Protein AF-A0A914UCT2-F1 (afdb_monomer)

Foldseek 3Di:
DVQVVCQVVCLVVCCVPDPDNVDRDHDDPVVVVVLVVLVVVCVVVVHDSVLLVVLLVVVVVVVVVVCVVVVVVVVVVVCDPVNVVVVVVVVVVVVVVVVVVVLVVVLVVWDKDFDPWDWWWQAPVRDIDPDPVVSVVRVTDIDIPRTHTDCPQSVLVVCLVVQLVVQLVVQLCLCVDPPDDNVVSVVSNVCRNVVSNVVSVVVCVVVPDPHDDDDDDPDPDPPDDPDDPDDDNCVVHDPVSSVVSD

Mean predicted aligned error: 9.6 Å

pLDDT: mean 84.41, std 11.01, range [51.62, 96.25]

Sequence (246 aa):
MENLFSGAICGILYHLFSGQPLTIIGSTGPVLVFETIVFDMCTEFGWDYLSFRTWINFWTAVFLLIITLTDSSASVKYITRFTEESFAALIAFIFIYEAFAKLIKIKDNLQIATLGGDCLCSLSDGNITRNMSECVSNSGTYVGDGCYVLYDKFLMSIILMFGTFVLSILLKKLRLSGYLPTRIREIVSDFAVIISIALMTAADIYVGINTPKLTMPSTFTPTYSGRGWFIPPFGSNPYYTAPIAA

Secondary structure (DSSP, 8-state):
-HHHHHHHHHHHHHHHH-S-TTPPP---HHHHHHHHHHHHHHHHHT--HHHHHHHHHHHHHHHHHHHHHTTGGGGGGG--HHHHHHHHHHHHHHHHHHHHHHHHHHHTTPPEEE-SS--EEE-TTS-EE--HHHHHHTTPEEESTTEEE-THHHHHHHHHHHHHHHHHHHHHHGGG-SSS-HHHHHHHHHSHHHHHHHHHHHHHHHHT---------SS---SSTT--SS--SSTTS-TTHHHHT-

Structure (mmCIF, N/CA/C/O backbone):
data_AF-A0A914UCT2-F1
#
_entry.id   AF-A0A914UCT2-F1
#
loop_
_atom_site.group_PDB
_atom_site.id
_atom_site.type_symbol
_atom_site.label_atom_id
_atom_site.label_alt_id
_atom_site.label_comp_id
_atom_site.label_asym_id
_atom_site.label_entity_id
_atom_site.label_seq_id
_atom_site.pdbx_PDB_ins_code
_atom_site.Cartn_x
_atom_site.Cartn_y
_atom_site.Cartn_z
_atom_site.occupancy
_atom_site.B_iso_or_equiv
_atom_site.auth_seq_id
_atom_site.auth_comp_id
_atom_site.auth_asym_id
_atom_site.auth_atom_id
_atom_site.pdbx_PDB_model_num
ATOM 1 N N . MET A 1 1 ? -7.761 -5.534 -9.974 1.00 76.88 1 MET A N 1
ATOM 2 C CA . MET A 1 1 ? -9.100 -4.893 -10.008 1.00 76.88 1 MET A CA 1
ATOM 3 C C . MET A 1 1 ? -9.973 -5.322 -8.851 1.00 76.88 1 MET A C 1
ATOM 5 O O . MET A 1 1 ? -10.569 -4.459 -8.224 1.00 76.88 1 MET A O 1
ATOM 9 N N . GLU A 1 2 ? -10.021 -6.619 -8.548 1.00 82.44 2 GLU A N 1
ATOM 10 C CA . GLU A 1 2 ? -10.804 -7.172 -7.434 1.00 82.44 2 GLU A CA 1
ATOM 11 C C . GLU A 1 2 ? -10.522 -6.443 -6.105 1.00 82.44 2 GLU A C 1
ATOM 13 O O . GLU A 1 2 ? -11.465 -6.031 -5.439 1.00 82.44 2 GLU A O 1
ATOM 18 N N . ASN A 1 3 ? -9.255 -6.125 -5.801 1.00 83.19 3 ASN A N 1
ATOM 19 C CA . ASN A 1 3 ? -8.891 -5.341 -4.609 1.00 83.19 3 ASN A CA 1
ATOM 20 C C . ASN A 1 3 ? -9.469 -3.912 -4.594 1.00 83.19 3 ASN A C 1
ATOM 22 O O . ASN A 1 3 ? -9.806 -3.408 -3.527 1.00 83.19 3 ASN A O 1
ATOM 26 N N . LEU A 1 4 ? -9.606 -3.254 -5.753 1.00 86.31 4 LEU A N 1
ATOM 27 C CA . LEU A 1 4 ? -10.200 -1.911 -5.840 1.00 86.31 4 LEU A CA 1
ATOM 28 C C . LEU A 1 4 ? -11.712 -1.975 -5.599 1.00 86.31 4 LEU A C 1
ATOM 30 O O . LEU A 1 4 ? -12.254 -1.178 -4.840 1.00 86.31 4 LEU A O 1
ATOM 34 N N . PHE A 1 5 ? -12.381 -2.944 -6.228 1.00 87.00 5 PHE A N 1
ATOM 35 C CA . PHE A 1 5 ? -13.819 -3.155 -6.071 1.00 87.00 5 PHE A CA 1
ATOM 36 C C . PHE A 1 5 ? -14.180 -3.586 -4.642 1.00 87.00 5 PHE A C 1
ATOM 38 O O . PHE A 1 5 ? -15.087 -3.020 -4.037 1.00 87.00 5 PHE A O 1
ATOM 45 N N . SER A 1 6 ? -13.417 -4.523 -4.071 1.00 86.94 6 SER A N 1
ATOM 46 C CA . SER A 1 6 ? -13.550 -4.940 -2.673 1.00 86.94 6 SER A CA 1
ATOM 47 C C . SER A 1 6 ? -13.30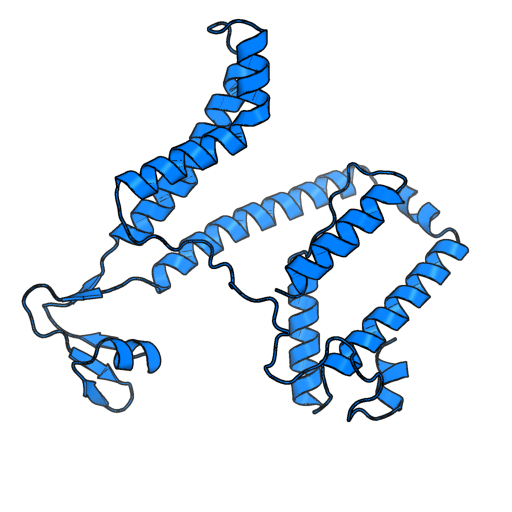1 -3.773 -1.718 1.00 86.94 6 SER A C 1
ATOM 49 O O . SER A 1 6 ? -14.127 -3.529 -0.843 1.00 86.94 6 SER A O 1
ATOM 51 N N . GLY A 1 7 ? -12.237 -2.989 -1.929 1.00 89.38 7 GLY A N 1
ATOM 52 C CA . GLY A 1 7 ? -11.959 -1.796 -1.127 1.00 89.38 7 GLY A CA 1
ATOM 53 C C . GLY A 1 7 ? -13.100 -0.776 -1.155 1.00 89.38 7 GLY A C 1
ATOM 54 O O . GLY A 1 7 ? -13.465 -0.244 -0.110 1.00 89.38 7 GLY A O 1
ATOM 55 N N . ALA A 1 8 ? -13.718 -0.552 -2.319 1.00 90.50 8 ALA A N 1
ATOM 56 C CA . ALA A 1 8 ? -14.855 0.356 -2.451 1.00 90.50 8 ALA A CA 1
ATOM 57 C C . ALA A 1 8 ? -16.089 -0.130 -1.671 1.00 90.50 8 ALA A C 1
ATOM 59 O O . ALA A 1 8 ? -16.666 0.637 -0.902 1.00 90.50 8 ALA A O 1
ATOM 60 N N . ILE A 1 9 ? -16.473 -1.403 -1.822 1.00 92.38 9 ILE A N 1
ATOM 61 C CA . ILE A 1 9 ? -17.632 -1.974 -1.114 1.00 92.38 9 ILE A CA 1
ATOM 62 C C . ILE A 1 9 ? -17.391 -1.997 0.398 1.00 92.38 9 ILE A C 1
ATOM 64 O O . ILE A 1 9 ? -18.236 -1.525 1.160 1.00 92.38 9 ILE A O 1
ATOM 68 N N . CYS A 1 10 ? -16.237 -2.507 0.835 1.00 91.19 10 CYS A N 1
ATOM 69 C CA . CYS A 1 10 ? -15.884 -2.576 2.252 1.00 91.19 10 CYS A CA 1
ATOM 70 C C . CYS A 1 10 ? -15.801 -1.180 2.879 1.00 91.19 10 CYS A C 1
ATOM 72 O O . CYS A 1 10 ? -16.274 -0.993 3.996 1.00 91.19 10 CYS A O 1
ATOM 74 N N . GLY A 1 11 ? -15.265 -0.190 2.157 1.00 92.44 11 GLY A N 1
ATOM 75 C CA . GLY A 1 11 ? -15.219 1.199 2.608 1.00 92.44 11 GLY A CA 1
ATOM 76 C C . GLY A 1 11 ? -16.612 1.799 2.799 1.00 92.44 11 GLY A C 1
ATOM 77 O O . GLY A 1 11 ? -16.896 2.342 3.864 1.00 92.44 11 GLY A O 1
ATOM 78 N N . ILE A 1 12 ? -17.509 1.659 1.815 1.00 93.69 12 ILE A N 1
ATOM 79 C CA . ILE A 1 12 ? -18.886 2.181 1.907 1.00 93.69 12 ILE A CA 1
ATOM 80 C C . ILE A 1 12 ? -19.630 1.546 3.087 1.00 93.69 12 ILE A C 1
ATOM 82 O O . ILE A 1 12 ? -20.228 2.260 3.891 1.00 93.69 12 ILE A O 1
ATOM 86 N N . LEU A 1 13 ? -19.570 0.217 3.214 1.00 94.31 13 LEU A N 1
ATOM 87 C CA . LEU A 1 13 ? -20.234 -0.496 4.305 1.00 94.31 13 LEU A CA 1
ATOM 88 C C . LEU A 1 13 ? -19.654 -0.108 5.670 1.00 94.31 13 LEU A C 1
ATOM 90 O O . LEU A 1 13 ? -20.409 0.170 6.599 1.00 94.31 13 LEU A O 1
ATOM 94 N N . TYR A 1 14 ? -18.329 -0.028 5.796 1.00 93.62 14 TYR A N 1
ATOM 95 C CA . TYR A 1 14 ? -17.695 0.352 7.053 1.00 93.62 14 TYR A CA 1
ATOM 96 C C . TYR A 1 14 ? -18.025 1.791 7.454 1.00 93.62 14 TYR A C 1
ATOM 98 O O . TYR A 1 14 ? -18.410 2.035 8.592 1.00 93.62 14 TYR A O 1
ATOM 106 N N . HIS A 1 15 ? -17.942 2.761 6.545 1.00 94.62 15 HIS A N 1
ATOM 107 C CA . HIS A 1 15 ? -18.245 4.151 6.890 1.00 94.62 15 HIS A CA 1
ATOM 108 C C . HIS A 1 15 ? -19.728 4.380 7.223 1.00 94.62 15 HIS A C 1
ATOM 110 O O . HIS A 1 15 ? -20.021 5.280 8.005 1.00 94.62 15 HIS A O 1
ATOM 116 N N . LEU A 1 16 ? -20.648 3.565 6.690 1.00 94.88 16 LEU A N 1
ATOM 117 C CA . LEU A 1 16 ? -22.075 3.651 7.019 1.00 94.88 16 LEU A CA 1
ATOM 118 C C . LEU A 1 16 ? -22.408 3.068 8.404 1.00 94.88 16 LEU A C 1
ATOM 120 O O . LEU A 1 16 ? -23.302 3.580 9.073 1.00 94.88 16 LEU A O 1
ATOM 124 N N . PHE A 1 17 ? -21.702 2.015 8.832 1.00 94.88 17 PHE A N 1
ATOM 125 C CA . PHE A 1 17 ? -22.040 1.245 10.038 1.00 94.88 17 PHE A CA 1
ATOM 126 C C . PHE A 1 17 ? -20.982 1.284 11.163 1.00 94.88 17 PHE A C 1
ATOM 128 O O . PHE A 1 17 ? -21.191 0.669 12.207 1.00 94.88 17 PHE A O 1
ATOM 135 N N . SER A 1 18 ? -19.848 1.973 10.994 1.00 93.88 18 SER A N 1
ATOM 136 C CA . SER A 1 18 ? -18.764 2.012 11.995 1.00 93.88 18 SER A CA 1
ATOM 137 C C . SER A 1 18 ? -18.988 3.035 13.112 1.00 93.88 18 SER A C 1
ATOM 139 O O . SER A 1 18 ? -19.543 4.111 12.906 1.00 93.88 18 SER A O 1
ATOM 141 N N . GLY A 1 19 ? -18.467 2.727 14.306 1.00 91.88 19 GLY A N 1
ATOM 142 C CA . GLY A 1 19 ? -18.423 3.667 15.436 1.00 91.88 19 GLY A CA 1
ATOM 143 C C . GLY A 1 19 ? -17.354 4.763 15.305 1.00 91.88 19 GLY A C 1
ATOM 144 O O . GLY A 1 19 ? -17.443 5.784 15.981 1.00 91.88 19 GLY A O 1
ATOM 145 N N . GLN A 1 20 ? -16.359 4.578 14.426 1.00 93.88 20 GLN A N 1
ATOM 146 C CA . GLN A 1 20 ? -15.300 5.552 14.147 1.00 93.88 20 GLN A CA 1
ATOM 147 C C . GLN A 1 20 ? -15.055 5.658 12.629 1.00 93.88 20 GLN A C 1
ATOM 149 O O . GLN A 1 20 ? -14.172 4.980 12.090 1.00 93.88 20 GLN A O 1
ATOM 154 N N . PRO A 1 21 ? -15.794 6.537 11.927 1.00 92.88 21 PRO A N 1
ATOM 155 C CA . PRO A 1 21 ? -15.706 6.664 10.473 1.00 92.88 21 PRO A CA 1
ATOM 156 C C . PRO A 1 21 ? -14.429 7.367 9.985 1.00 92.88 21 PRO A C 1
ATOM 158 O O . PRO A 1 21 ? -14.207 7.433 8.781 1.00 92.88 21 PRO A O 1
ATOM 161 N N . LEU A 1 22 ? -13.579 7.884 10.884 1.00 91.88 22 LEU A N 1
ATOM 162 C CA . LEU A 1 22 ? -12.303 8.515 10.519 1.00 91.88 22 LEU A CA 1
ATOM 163 C C . LEU A 1 22 ? -11.240 7.492 10.071 1.00 91.88 22 LEU A C 1
ATOM 165 O O . LEU A 1 22 ? -10.279 7.853 9.394 1.00 91.88 22 LEU A O 1
ATOM 169 N N . THR A 1 23 ? -11.403 6.220 10.442 1.00 90.19 23 THR A N 1
ATOM 170 C CA . THR A 1 23 ? -10.481 5.145 10.062 1.00 90.19 23 THR A CA 1
ATOM 171 C C . THR A 1 23 ? -10.725 4.725 8.615 1.00 90.19 23 THR A C 1
ATOM 173 O O . THR A 1 23 ? -11.840 4.354 8.256 1.00 90.19 23 THR A O 1
ATOM 176 N N . ILE A 1 24 ? -9.675 4.749 7.791 1.00 89.06 24 ILE A N 1
ATOM 177 C CA . ILE A 1 24 ? -9.725 4.319 6.388 1.00 89.06 24 ILE A CA 1
ATOM 178 C C . ILE A 1 24 ? -9.264 2.864 6.301 1.00 89.06 24 ILE A C 1
ATOM 180 O O . ILE A 1 24 ? -8.160 2.534 6.735 1.00 89.06 24 ILE A O 1
ATOM 184 N N . ILE A 1 25 ? -10.095 2.002 5.717 1.00 87.75 25 ILE A N 1
ATOM 185 C CA . ILE A 1 25 ? -9.758 0.596 5.477 1.00 87.75 25 ILE A CA 1
ATOM 186 C C . ILE A 1 25 ? -9.095 0.461 4.108 1.00 87.75 25 ILE A C 1
ATOM 188 O O . ILE A 1 25 ? -9.562 1.016 3.115 1.00 87.75 25 ILE A O 1
ATOM 192 N N . GLY A 1 26 ? -8.017 -0.314 4.045 1.00 85.31 26 GLY A N 1
ATOM 193 C CA . GLY A 1 26 ? -7.340 -0.640 2.799 1.00 85.31 26 GLY A CA 1
ATOM 194 C C . GLY A 1 26 ? -6.484 -1.893 2.933 1.00 85.31 26 GLY A C 1
ATOM 195 O O . GLY A 1 26 ? -6.177 -2.337 4.038 1.00 85.31 26 GLY A O 1
ATOM 196 N N . SER A 1 27 ? -6.093 -2.460 1.792 1.00 83.06 27 SER A N 1
ATOM 197 C CA . SER A 1 27 ? -5.131 -3.564 1.753 1.00 83.06 27 SER A CA 1
ATOM 198 C C . SER A 1 27 ? -3.770 -3.079 2.246 1.00 83.06 27 SER A C 1
ATOM 200 O O . SER A 1 27 ? -3.266 -2.060 1.775 1.00 83.06 27 SER A O 1
ATOM 202 N N . THR A 1 28 ? -3.154 -3.825 3.160 1.00 88.50 28 THR A N 1
ATOM 203 C CA . THR A 1 28 ? -1.824 -3.517 3.697 1.00 88.50 28 THR A CA 1
ATOM 204 C C . THR A 1 28 ? -0.766 -4.456 3.115 1.00 88.50 28 THR A C 1
ATOM 206 O O . THR A 1 28 ? -1.081 -5.541 2.624 1.00 88.50 28 THR A O 1
ATOM 209 N N . GLY A 1 29 ? 0.505 -4.042 3.166 1.00 85.50 29 GLY A N 1
ATOM 210 C CA . GLY A 1 29 ? 1.637 -4.859 2.712 1.00 85.50 29 GLY A CA 1
ATOM 211 C C . GLY A 1 29 ? 1.706 -6.250 3.366 1.00 85.50 29 GLY A C 1
ATOM 212 O O . GLY A 1 29 ? 1.860 -7.230 2.641 1.00 85.50 29 GLY A O 1
ATOM 213 N N . PRO A 1 30 ? 1.521 -6.386 4.695 1.00 87.00 30 PRO A N 1
ATOM 214 C CA . PRO A 1 30 ? 1.522 -7.694 5.354 1.00 87.00 30 PRO A CA 1
ATOM 215 C C . PRO A 1 30 ? 0.443 -8.656 4.845 1.00 87.00 30 PRO A C 1
ATOM 217 O O . PRO A 1 30 ? 0.712 -9.846 4.710 1.00 87.00 30 PRO A O 1
ATOM 220 N N . VAL A 1 31 ? -0.752 -8.155 4.508 1.00 89.00 31 VAL A N 1
ATOM 221 C CA . VAL A 1 31 ? -1.824 -8.989 3.935 1.00 89.00 31 VAL A CA 1
ATOM 222 C C . VAL A 1 31 ? -1.421 -9.517 2.558 1.00 89.00 31 VAL A C 1
ATOM 224 O O . VAL A 1 31 ? -1.662 -10.683 2.265 1.00 89.00 31 VAL A O 1
ATOM 227 N N . LEU A 1 32 ? -0.745 -8.704 1.737 1.00 87.81 32 LEU A N 1
ATOM 228 C CA . LEU A 1 32 ? -0.224 -9.161 0.445 1.00 87.81 32 LEU A CA 1
ATOM 229 C C . LEU A 1 32 ? 0.812 -10.280 0.619 1.00 87.81 32 LEU A C 1
ATOM 231 O O . LEU A 1 32 ? 0.745 -11.277 -0.089 1.00 87.81 32 LEU A O 1
ATOM 235 N N . VAL A 1 33 ? 1.739 -10.136 1.572 1.00 89.50 33 VAL A N 1
ATOM 236 C CA . VAL A 1 33 ? 2.747 -11.171 1.867 1.00 89.50 33 VAL A CA 1
ATOM 237 C C . VAL A 1 33 ? 2.083 -12.466 2.333 1.00 89.50 33 VAL A C 1
ATOM 239 O O . VAL A 1 33 ? 2.455 -13.542 1.873 1.00 89.50 33 VAL A O 1
ATOM 242 N N . PHE A 1 34 ? 1.074 -12.369 3.203 1.00 91.88 34 PHE A N 1
ATOM 243 C CA . PHE A 1 34 ? 0.285 -13.524 3.624 1.00 91.88 34 PHE A CA 1
ATOM 244 C C . PHE A 1 34 ? -0.399 -14.213 2.433 1.00 91.88 34 PHE A C 1
ATOM 246 O O . PHE A 1 34 ? -0.300 -15.430 2.299 1.00 91.88 34 PHE A O 1
ATOM 253 N N . GLU A 1 35 ? -1.037 -13.455 1.535 1.00 91.19 35 GLU A N 1
ATOM 254 C CA . GLU A 1 35 ? -1.672 -14.026 0.342 1.00 91.19 35 GLU A CA 1
ATOM 255 C C . GLU A 1 35 ? -0.670 -14.717 -0.591 1.00 91.19 35 GLU A C 1
ATOM 257 O O . GLU A 1 35 ? -1.008 -15.769 -1.134 1.00 91.19 35 GLU A O 1
ATOM 262 N N . THR A 1 36 ? 0.547 -14.182 -0.745 1.00 91.00 36 THR A N 1
ATOM 263 C CA . THR A 1 36 ? 1.616 -14.828 -1.525 1.00 91.00 36 THR A CA 1
ATOM 264 C C . THR A 1 36 ? 2.021 -16.167 -0.913 1.00 91.00 36 THR A C 1
ATOM 266 O O . THR A 1 36 ? 2.069 -17.164 -1.622 1.00 91.00 36 THR A O 1
ATOM 269 N N . ILE A 1 37 ? 2.231 -16.225 0.406 1.00 93.94 37 ILE A N 1
ATOM 270 C CA . ILE A 1 37 ? 2.601 -17.475 1.092 1.00 93.94 37 ILE A CA 1
ATOM 271 C C . ILE A 1 37 ? 1.496 -18.526 0.939 1.00 93.94 37 ILE A C 1
ATOM 273 O O . ILE A 1 37 ? 1.774 -19.690 0.660 1.00 93.94 37 ILE A O 1
ATOM 277 N N . VAL A 1 38 ? 0.230 -18.125 1.091 1.00 92.81 38 VAL A N 1
ATOM 278 C CA . VAL A 1 38 ? -0.913 -19.031 0.902 1.00 92.81 38 VAL A CA 1
ATOM 279 C C . VAL A 1 38 ? -0.991 -19.525 -0.543 1.00 92.81 38 VAL A C 1
ATOM 281 O O . VAL A 1 38 ? -1.315 -20.689 -0.772 1.00 92.81 38 VAL A O 1
ATOM 284 N N . PHE A 1 39 ? -0.697 -18.666 -1.519 1.00 92.75 39 PHE A N 1
ATOM 285 C CA . PHE A 1 39 ? -0.672 -19.039 -2.931 1.00 92.75 39 PHE A CA 1
ATOM 286 C C . PHE A 1 39 ? 0.431 -20.061 -3.242 1.00 92.75 39 PHE A C 1
ATOM 288 O O . PHE A 1 39 ? 0.152 -21.080 -3.882 1.00 92.75 39 PHE A O 1
ATOM 295 N N . ASP A 1 40 ? 1.643 -19.836 -2.736 1.00 93.56 40 ASP A N 1
ATOM 296 C CA . ASP A 1 40 ? 2.773 -20.753 -2.911 1.00 93.56 40 ASP A CA 1
ATOM 297 C C . ASP A 1 40 ? 2.470 -22.112 -2.260 1.00 93.56 40 ASP A C 1
ATOM 299 O O . ASP A 1 40 ? 2.591 -23.155 -2.903 1.00 93.56 40 ASP A O 1
ATOM 303 N N . MET A 1 41 ? 1.926 -22.101 -1.038 1.00 92.19 41 MET A N 1
ATOM 304 C CA . MET A 1 41 ? 1.482 -23.307 -0.334 1.00 92.19 41 MET A CA 1
ATOM 305 C C . MET A 1 41 ? 0.432 -24.092 -1.139 1.00 92.19 41 MET A C 1
ATOM 307 O O . MET A 1 41 ? 0.549 -25.304 -1.310 1.00 92.19 41 MET A O 1
ATOM 311 N N . CYS A 1 42 ? -0.598 -23.421 -1.666 1.00 89.88 42 CYS A N 1
ATOM 312 C CA . CYS A 1 42 ? -1.635 -24.087 -2.463 1.00 89.88 42 CYS A CA 1
ATOM 313 C C . CYS A 1 42 ? -1.062 -24.715 -3.741 1.00 89.88 42 CYS A C 1
ATOM 315 O O . CYS A 1 42 ? -1.508 -25.789 -4.145 1.00 89.88 42 CYS A O 1
ATOM 317 N N . THR A 1 43 ? -0.059 -24.073 -4.343 1.00 90.06 43 THR A N 1
ATOM 318 C CA . THR A 1 43 ? 0.615 -24.570 -5.547 1.00 90.06 43 THR A CA 1
ATOM 319 C C . THR A 1 43 ? 1.422 -25.837 -5.257 1.00 90.06 43 THR A C 1
ATOM 321 O O . THR A 1 43 ? 1.374 -26.777 -6.048 1.00 90.06 43 THR A O 1
ATOM 324 N N . GLU A 1 44 ? 2.095 -25.915 -4.106 1.00 92.88 44 GLU A N 1
ATOM 325 C CA . GLU A 1 44 ? 2.843 -27.109 -3.685 1.00 92.88 44 GLU A CA 1
ATOM 326 C C . GLU A 1 44 ? 1.933 -28.307 -3.369 1.00 92.88 44 GLU A C 1
ATOM 328 O O . GLU A 1 44 ? 2.244 -29.439 -3.742 1.00 92.88 44 GLU A O 1
ATOM 333 N N . PHE A 1 45 ? 0.786 -28.075 -2.723 1.00 86.81 45 PHE A N 1
ATOM 334 C CA . PHE A 1 45 ? -0.173 -29.138 -2.383 1.00 86.81 45 PHE A CA 1
ATOM 335 C C . PHE A 1 45 ? -1.157 -29.488 -3.512 1.00 86.81 45 PHE A C 1
ATOM 337 O O . PHE A 1 45 ? -1.920 -30.448 -3.379 1.00 86.81 45 PHE A O 1
ATOM 344 N N . GLY A 1 46 ? -1.165 -28.727 -4.611 1.00 86.94 46 GLY A N 1
ATOM 345 C CA . GLY A 1 46 ? -2.109 -28.907 -5.718 1.00 86.94 46 GLY A CA 1
ATOM 346 C C . GLY A 1 46 ? -3.561 -28.576 -5.350 1.00 86.94 46 GLY A C 1
ATOM 347 O O . GLY A 1 46 ? -4.487 -29.166 -5.910 1.00 86.94 46 GLY A O 1
ATOM 348 N N . TRP A 1 47 ? -3.776 -27.673 -4.391 1.00 87.38 47 TRP A N 1
ATOM 349 C CA . TRP A 1 47 ? -5.108 -27.204 -4.001 1.00 87.38 47 TRP A CA 1
ATOM 350 C C . TRP A 1 47 ? -5.505 -25.961 -4.799 1.00 87.38 47 TRP A C 1
ATOM 352 O O . TRP A 1 47 ? -4.681 -25.103 -5.108 1.00 87.38 47 TRP A O 1
ATOM 362 N N . ASP A 1 48 ? -6.796 -25.827 -5.092 1.00 87.94 48 ASP A N 1
ATOM 363 C CA . ASP A 1 48 ? -7.362 -24.606 -5.649 1.00 87.94 48 ASP A CA 1
ATOM 364 C C . ASP A 1 48 ? -7.300 -23.485 -4.601 1.00 87.94 48 ASP A C 1
ATOM 366 O O . ASP A 1 48 ? -8.047 -23.475 -3.611 1.00 87.94 48 ASP A O 1
ATOM 370 N N . TYR A 1 49 ? -6.389 -22.539 -4.839 1.00 88.06 49 TYR A N 1
ATOM 371 C CA . TYR A 1 49 ? -6.143 -21.360 -4.009 1.00 88.06 49 TYR A CA 1
ATOM 372 C C . TYR A 1 49 ? -7.425 -20.587 -3.702 1.00 88.06 49 TYR A C 1
ATOM 374 O O . TYR A 1 49 ? -7.605 -20.061 -2.605 1.00 88.06 49 TYR A O 1
ATOM 382 N N . LEU A 1 50 ? -8.341 -20.510 -4.663 1.00 87.50 50 LEU A N 1
ATOM 383 C CA . LEU A 1 50 ? -9.482 -19.617 -4.578 1.00 87.50 50 LEU A CA 1
ATOM 384 C C . LEU A 1 50 ? -10.583 -20.141 -3.644 1.00 87.50 50 LEU A C 1
ATOM 386 O O . LEU A 1 50 ? -11.132 -19.389 -2.830 1.00 87.50 50 LEU A O 1
ATOM 390 N N . SER A 1 51 ? -10.884 -21.438 -3.731 1.00 88.06 51 SER A N 1
ATOM 391 C CA . SER A 1 51 ? -11.758 -22.107 -2.766 1.00 88.06 51 SER A CA 1
ATOM 392 C C . SER A 1 51 ? -11.125 -22.091 -1.372 1.00 88.06 51 SER A C 1
ATOM 394 O O . SER A 1 51 ? -11.805 -21.761 -0.401 1.00 88.06 51 SER A O 1
ATOM 396 N N . PHE A 1 52 ? -9.814 -22.341 -1.263 1.00 89.38 52 PHE A N 1
ATOM 397 C CA . PHE A 1 52 ? -9.100 -22.293 0.019 1.00 89.38 52 PHE A CA 1
ATOM 398 C C . PHE A 1 52 ? -9.132 -20.896 0.662 1.00 89.38 52 PHE A C 1
ATOM 400 O O . PHE A 1 52 ? -9.473 -20.753 1.836 1.00 89.38 52 PHE A O 1
ATOM 407 N N . ARG A 1 53 ? -8.912 -19.839 -0.130 1.00 90.12 53 ARG A N 1
ATOM 408 C CA . ARG A 1 53 ? -9.026 -18.437 0.301 1.00 90.12 53 ARG A CA 1
ATOM 409 C C . ARG A 1 53 ? -10.408 -18.113 0.872 1.00 90.12 53 ARG A C 1
ATOM 411 O O . ARG A 1 53 ? -10.510 -17.334 1.818 1.00 90.12 53 ARG A O 1
ATOM 418 N N . THR A 1 54 ? -11.474 -18.695 0.324 1.00 89.06 54 THR A N 1
ATOM 419 C CA . THR A 1 54 ? -12.842 -18.484 0.828 1.00 89.06 54 THR A CA 1
ATOM 420 C C . THR A 1 54 ? -13.021 -19.099 2.219 1.00 89.06 54 THR A C 1
ATOM 422 O O . THR A 1 54 ? -13.594 -18.454 3.096 1.00 89.06 54 THR A O 1
ATOM 425 N N . TRP A 1 55 ? -12.470 -20.294 2.456 1.00 90.88 55 TRP A N 1
ATOM 426 C CA . TRP A 1 55 ? -12.496 -20.944 3.771 1.00 90.88 55 TRP A CA 1
ATOM 427 C C . TRP A 1 55 ? -11.692 -20.191 4.829 1.00 90.88 55 TRP A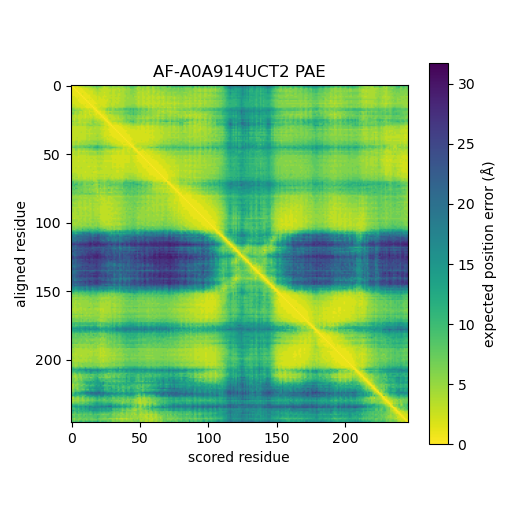 C 1
ATOM 429 O O . TRP A 1 55 ? -12.203 -19.999 5.929 1.00 90.88 55 TRP A O 1
ATOM 439 N N . ILE A 1 56 ? -10.498 -19.686 4.494 1.00 92.75 56 ILE A N 1
ATOM 440 C CA . ILE A 1 56 ? -9.705 -18.847 5.414 1.00 92.75 56 ILE A CA 1
ATOM 441 C C . ILE A 1 56 ? -10.531 -17.638 5.877 1.00 92.75 56 ILE A C 1
ATOM 443 O O . ILE A 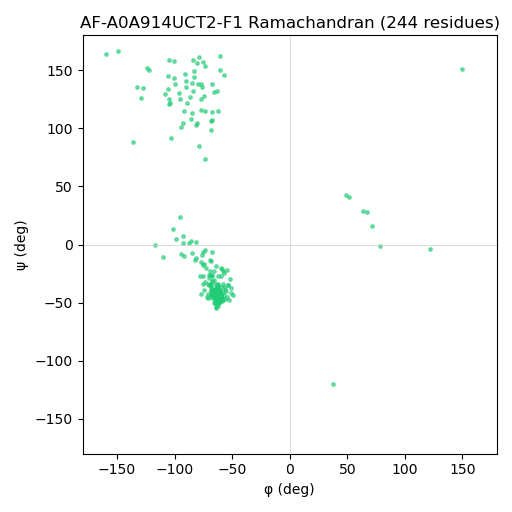1 56 ? -10.604 -17.332 7.067 1.00 92.75 56 ILE A O 1
ATOM 447 N N . ASN A 1 57 ? -11.195 -16.953 4.940 1.00 92.06 57 ASN A N 1
ATOM 448 C CA . ASN A 1 57 ? -12.018 -15.788 5.267 1.00 92.06 57 ASN A CA 1
ATOM 449 C C . ASN A 1 57 ? -13.277 -16.163 6.062 1.00 92.06 57 ASN A C 1
ATOM 451 O O . ASN A 1 57 ? -13.686 -15.412 6.947 1.00 92.06 57 ASN A O 1
ATOM 455 N N . PHE A 1 58 ? -13.869 -17.329 5.792 1.00 92.88 58 PHE A N 1
ATOM 456 C CA . PHE A 1 58 ? -14.993 -17.847 6.568 1.00 92.88 58 PHE A CA 1
ATOM 457 C C . PHE A 1 58 ? -14.603 -18.090 8.034 1.00 92.88 58 PHE A C 1
ATOM 459 O O . PHE A 1 58 ? -15.277 -17.588 8.932 1.00 92.88 58 PHE A O 1
ATOM 466 N N . TRP A 1 59 ? -13.483 -18.772 8.293 1.00 94.56 59 TRP A N 1
ATOM 467 C CA . TRP A 1 59 ? -12.987 -18.983 9.658 1.00 94.56 59 TRP A CA 1
ATOM 468 C C . TRP A 1 59 ? -12.559 -17.688 10.335 1.00 94.56 59 TRP A C 1
ATOM 470 O O . TRP A 1 59 ? -12.887 -17.473 11.499 1.00 94.56 59 TRP A O 1
ATOM 480 N N . THR A 1 60 ? -11.928 -16.774 9.596 1.00 93.81 60 THR A N 1
ATOM 481 C CA . THR A 1 60 ? -11.601 -15.436 10.105 1.00 93.81 60 THR A CA 1
ATOM 482 C C . THR A 1 60 ? -12.862 -14.711 10.588 1.00 93.81 60 THR A C 1
ATOM 484 O O . THR A 1 60 ? -12.862 -14.144 11.678 1.00 93.81 60 THR A O 1
ATOM 487 N N . ALA A 1 61 ? -13.969 -14.779 9.840 1.00 94.81 61 ALA A N 1
ATOM 488 C CA . ALA A 1 61 ? -15.245 -14.203 10.264 1.00 94.81 61 ALA A CA 1
ATOM 489 C C . ALA A 1 61 ? -15.817 -14.886 11.521 1.00 94.81 61 ALA A C 1
ATOM 491 O O . ALA A 1 61 ? -16.305 -14.200 12.420 1.00 94.81 61 ALA A O 1
ATOM 492 N N . VAL A 1 62 ? -15.719 -16.218 11.618 1.00 95.94 62 VAL A N 1
ATOM 493 C CA . VAL A 1 62 ? -16.141 -16.977 12.809 1.00 95.94 62 VAL A CA 1
ATOM 494 C C . VAL A 1 62 ? -15.322 -16.574 14.039 1.00 95.94 62 VAL A C 1
ATOM 496 O O . VAL A 1 62 ? -15.902 -16.258 15.079 1.00 95.94 62 VAL A O 1
ATOM 499 N N . PHE A 1 63 ? -13.992 -16.513 13.930 1.00 94.94 63 PHE A N 1
ATOM 500 C CA . PHE A 1 63 ? -13.126 -16.089 15.031 1.00 94.94 63 PHE A CA 1
ATOM 501 C C . PHE A 1 63 ? -13.388 -14.640 15.443 1.00 94.94 63 PHE A C 1
ATOM 503 O O . PHE A 1 63 ? -13.477 -14.359 16.636 1.00 94.94 63 PHE A O 1
ATOM 510 N N . LEU A 1 64 ? -13.598 -13.727 14.490 1.00 94.00 64 LEU A N 1
ATOM 511 C CA . LEU A 1 64 ? -13.962 -12.340 14.795 1.00 94.00 64 LEU A CA 1
ATOM 512 C C . LEU A 1 64 ? -15.292 -12.242 15.553 1.00 94.00 64 LEU A C 1
ATOM 514 O O . LEU A 1 64 ? -15.407 -11.450 16.491 1.00 94.00 64 LEU A O 1
ATOM 518 N N . LEU A 1 65 ? -16.281 -13.068 15.200 1.00 95.12 65 LEU A N 1
ATOM 519 C CA . LEU A 1 65 ? -17.560 -13.118 15.905 1.00 95.12 65 LEU A CA 1
ATOM 520 C C . LEU A 1 65 ? -17.372 -13.620 17.344 1.00 95.12 65 LEU A C 1
ATOM 522 O O . LEU A 1 65 ? -17.867 -12.988 18.276 1.00 95.12 65 LEU A O 1
ATOM 526 N N . ILE A 1 66 ? -16.604 -14.696 17.546 1.00 95.75 66 ILE A N 1
ATOM 527 C CA . ILE A 1 66 ? -16.303 -15.245 18.880 1.00 95.75 66 ILE A CA 1
ATOM 528 C C . ILE A 1 66 ? -15.577 -14.211 19.754 1.00 95.75 66 ILE A C 1
ATOM 530 O O . ILE A 1 66 ? -15.960 -13.998 20.906 1.00 95.75 66 ILE A O 1
ATOM 534 N N . ILE A 1 67 ? -14.562 -13.537 19.208 1.00 94.94 67 ILE A N 1
ATOM 535 C CA . ILE A 1 67 ? -13.790 -12.489 19.897 1.00 94.94 67 ILE A CA 1
ATOM 536 C C . ILE A 1 67 ? -14.701 -11.322 20.304 1.00 94.94 67 ILE A C 1
ATOM 538 O O . ILE A 1 67 ? -14.570 -10.802 21.414 1.00 94.94 67 ILE A O 1
ATOM 542 N N . THR A 1 68 ? -15.649 -10.951 19.437 1.00 93.56 68 THR A N 1
ATOM 543 C CA . THR A 1 68 ? -16.632 -9.889 19.705 1.00 93.56 68 THR A CA 1
ATOM 544 C C . THR A 1 68 ? -17.621 -10.295 20.801 1.00 93.56 68 THR A C 1
ATOM 546 O O . THR A 1 68 ? -17.881 -9.508 21.705 1.00 93.56 68 THR A O 1
ATOM 549 N N . LEU A 1 69 ? -18.136 -11.532 20.777 1.00 95.69 69 LEU A N 1
ATOM 550 C CA . LEU A 1 69 ? -19.032 -12.046 21.824 1.00 95.69 69 LEU A CA 1
ATOM 551 C C . LEU A 1 69 ? -18.341 -12.184 23.189 1.00 95.69 69 LEU A C 1
ATOM 553 O O . LEU A 1 69 ? -18.992 -12.039 24.219 1.00 95.69 69 LEU A O 1
ATOM 557 N N . THR A 1 70 ? -17.035 -12.457 23.195 1.00 94.31 70 THR A N 1
ATOM 558 C CA . THR A 1 70 ? -16.229 -12.647 24.415 1.00 94.31 70 THR A CA 1
ATOM 559 C C . THR A 1 70 ? -15.701 -11.319 24.989 1.00 94.31 70 THR A C 1
ATOM 561 O O . THR A 1 70 ? -14.958 -11.329 25.965 1.00 94.31 70 THR A O 1
ATOM 564 N N . ASP A 1 71 ? -16.058 -10.171 24.396 1.00 93.12 71 ASP A N 1
ATOM 565 C CA . ASP A 1 71 ? -15.559 -8.832 24.764 1.00 93.12 71 ASP A CA 1
ATOM 566 C C . ASP A 1 71 ? -14.023 -8.770 24.892 1.00 93.12 71 ASP A C 1
ATOM 568 O O . ASP A 1 71 ? -13.435 -8.164 25.794 1.00 93.12 71 ASP A O 1
ATOM 572 N N . SER A 1 72 ? -13.323 -9.404 23.945 1.00 91.38 72 SER A N 1
ATOM 573 C CA . SER A 1 72 ? -11.856 -9.381 23.926 1.00 91.38 72 SER A CA 1
ATOM 574 C C . SER A 1 72 ? -11.284 -7.984 23.628 1.00 91.38 72 SER A C 1
ATOM 576 O O . SER A 1 72 ? -10.070 -7.786 23.735 1.00 91.38 72 SER A O 1
ATOM 578 N N . SER A 1 73 ? -12.127 -6.999 23.296 1.00 88.88 73 SER A N 1
ATOM 579 C CA . SER A 1 73 ? -11.787 -5.569 23.236 1.00 88.88 73 SER A CA 1
ATOM 580 C C . SER A 1 73 ? -11.118 -5.076 24.516 1.00 88.88 73 SER A C 1
ATOM 582 O O . SER A 1 73 ? -10.255 -4.198 24.460 1.00 88.88 73 SER A O 1
ATOM 584 N N . ALA A 1 74 ? -11.442 -5.676 25.666 1.00 89.88 74 ALA A N 1
ATOM 585 C CA . ALA A 1 74 ? -10.806 -5.351 26.935 1.00 89.88 74 ALA A CA 1
ATOM 586 C C . ALA A 1 74 ? -9.279 -5.554 26.919 1.00 89.88 74 ALA A C 1
ATOM 588 O O . ALA A 1 74 ? -8.588 -4.910 27.705 1.00 89.88 74 ALA A O 1
ATOM 589 N N . SER A 1 75 ? -8.732 -6.390 26.029 1.00 89.69 75 SER A N 1
ATOM 590 C CA . SER A 1 75 ? -7.284 -6.601 25.897 1.00 89.69 75 SER A CA 1
ATOM 591 C C . SER A 1 75 ? -6.544 -5.389 25.323 1.00 89.69 75 SER A C 1
ATOM 593 O O . SER A 1 75 ? -5.358 -5.211 25.593 1.00 89.69 75 SER A O 1
ATOM 595 N N . VAL A 1 76 ? -7.237 -4.504 24.596 1.00 88.69 76 VAL A N 1
ATOM 596 C CA . VAL A 1 76 ? -6.639 -3.291 24.010 1.00 88.69 76 VAL A CA 1
ATOM 597 C C . VAL A 1 76 ? -6.103 -2.351 25.097 1.00 88.69 76 VAL A C 1
ATOM 599 O O . VAL A 1 76 ? -5.110 -1.667 24.873 1.00 88.69 76 VAL A O 1
ATOM 602 N N . LYS A 1 77 ? -6.659 -2.385 26.319 1.00 89.06 77 LYS A N 1
ATOM 603 C CA . LYS A 1 77 ? -6.179 -1.572 27.455 1.00 89.06 77 LYS A CA 1
ATOM 604 C C . LYS A 1 77 ? -4.752 -1.909 27.908 1.00 89.06 77 LYS A C 1
ATOM 606 O O . LYS A 1 77 ? -4.146 -1.120 28.625 1.00 89.06 77 LYS A O 1
ATOM 611 N N . TYR A 1 78 ? -4.233 -3.083 27.537 1.00 91.75 78 TYR A N 1
ATOM 612 C CA . TYR A 1 78 ? -2.859 -3.482 27.850 1.00 91.75 78 TYR A CA 1
ATOM 613 C C . TYR A 1 78 ? -1.838 -2.900 26.865 1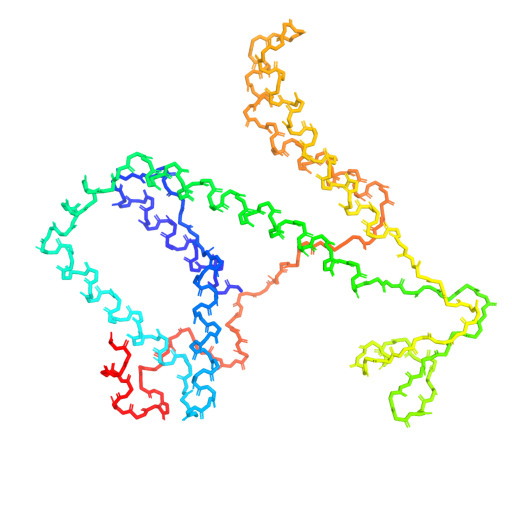.00 91.75 78 TYR A C 1
ATOM 615 O O . TYR A 1 78 ? -0.640 -2.919 27.149 1.00 91.75 78 TYR A O 1
ATOM 623 N N . ILE A 1 79 ? -2.292 -2.362 25.728 1.00 93.50 79 ILE A N 1
ATOM 624 C CA . ILE A 1 79 ? -1.433 -1.661 24.776 1.00 93.50 79 ILE A CA 1
ATOM 625 C C . ILE A 1 79 ? -1.092 -0.301 25.384 1.00 93.50 79 ILE A C 1
ATOM 627 O O . ILE A 1 79 ? -1.953 0.545 25.612 1.00 93.50 79 ILE A O 1
ATOM 631 N N . THR A 1 80 ? 0.188 -0.104 25.685 1.00 95.88 80 THR A N 1
ATOM 632 C CA . THR A 1 80 ? 0.677 1.151 26.259 1.00 95.88 80 THR A CA 1
ATOM 633 C C . THR A 1 80 ? 0.946 2.176 25.161 1.00 95.88 80 THR A C 1
ATOM 635 O O . THR A 1 80 ? 1.228 1.833 24.009 1.00 95.88 80 THR A O 1
ATOM 638 N N . ARG A 1 81 ? 0.966 3.458 25.533 1.00 94.81 81 ARG A N 1
ATOM 639 C CA . ARG A 1 81 ? 1.365 4.547 24.631 1.00 94.81 81 ARG A CA 1
ATOM 640 C C . ARG A 1 81 ? 2.741 4.313 23.993 1.00 94.81 81 ARG A C 1
ATOM 642 O O . ARG A 1 81 ? 2.939 4.633 22.828 1.00 94.81 81 ARG A O 1
ATOM 649 N N . PHE A 1 82 ? 3.669 3.699 24.730 1.00 95.81 82 PHE A N 1
ATOM 650 C CA . PHE A 1 82 ? 4.990 3.348 24.206 1.00 95.81 82 PHE A CA 1
ATOM 651 C C . PHE A 1 82 ? 4.900 2.372 23.026 1.00 95.81 82 PHE A C 1
ATOM 653 O O . PHE A 1 82 ? 5.565 2.565 22.008 1.00 95.81 82 PHE A O 1
ATOM 660 N N . THR A 1 83 ? 4.057 1.342 23.140 1.00 94.56 83 THR A N 1
ATOM 661 C CA . THR A 1 83 ? 3.846 0.377 22.053 1.00 94.56 83 THR A CA 1
ATOM 662 C C . THR A 1 83 ? 3.131 1.003 20.858 1.00 94.56 83 THR A C 1
ATOM 664 O O . THR A 1 83 ? 3.496 0.703 19.726 1.00 94.56 83 THR A O 1
ATOM 667 N N . GLU A 1 84 ? 2.181 1.915 21.089 1.00 93.88 84 GLU A N 1
ATOM 668 C CA . GLU A 1 84 ? 1.479 2.637 20.020 1.00 93.88 84 GLU A CA 1
ATOM 669 C C . GLU A 1 84 ? 2.424 3.558 19.232 1.00 93.88 84 GLU A C 1
ATOM 671 O O . GLU A 1 84 ? 2.500 3.464 18.007 1.00 93.88 84 GLU A O 1
ATOM 676 N N . GLU A 1 85 ? 3.204 4.394 19.924 1.00 96.06 85 GLU A N 1
ATOM 677 C CA . GLU A 1 85 ? 4.164 5.305 19.288 1.00 96.06 85 GLU A CA 1
ATOM 678 C C . GLU A 1 85 ? 5.276 4.531 18.557 1.00 96.06 85 GLU A C 1
ATOM 680 O O . GLU A 1 85 ? 5.641 4.885 17.433 1.00 96.06 85 GLU A O 1
ATOM 685 N N . SER A 1 86 ? 5.766 3.430 19.140 1.00 95.75 86 SER A N 1
ATOM 686 C CA . SER A 1 86 ? 6.774 2.567 18.504 1.00 95.75 86 SER A CA 1
ATOM 687 C C . SER A 1 86 ? 6.233 1.872 17.251 1.00 95.75 86 SER A C 1
ATOM 689 O O . SER A 1 86 ? 6.923 1.804 16.232 1.00 95.75 86 SER A O 1
ATOM 691 N N . PHE A 1 87 ? 4.992 1.379 17.294 1.00 93.31 87 PHE A N 1
ATOM 692 C CA . PHE A 1 87 ? 4.348 0.749 16.142 1.00 93.31 87 PHE A CA 1
ATOM 693 C C . PHE A 1 87 ? 4.088 1.761 15.018 1.00 93.31 87 PHE A C 1
ATOM 695 O O . PHE A 1 87 ? 4.397 1.488 13.858 1.00 93.31 87 PHE A O 1
ATOM 702 N N . ALA A 1 88 ? 3.602 2.960 15.352 1.00 93.06 88 ALA A N 1
ATOM 703 C CA . ALA A 1 88 ? 3.413 4.033 14.381 1.00 93.06 88 ALA A CA 1
ATOM 704 C C . ALA A 1 88 ? 4.739 4.444 13.713 1.00 93.06 88 ALA A C 1
ATOM 706 O O . ALA A 1 88 ? 4.786 4.619 12.492 1.00 93.06 88 ALA A O 1
ATOM 707 N N . ALA A 1 89 ? 5.830 4.531 14.483 1.00 95.44 89 ALA A N 1
ATOM 708 C CA . ALA A 1 89 ? 7.162 4.815 13.953 1.00 95.44 89 ALA A CA 1
ATOM 709 C C . ALA A 1 89 ? 7.666 3.708 13.010 1.00 95.44 89 ALA A C 1
ATOM 711 O O . ALA A 1 89 ? 8.226 4.013 11.954 1.00 95.44 89 ALA A O 1
ATOM 712 N N . LEU A 1 90 ? 7.425 2.433 13.341 1.00 93.88 90 LEU A N 1
ATOM 713 C CA . LEU A 1 90 ? 7.785 1.295 12.491 1.00 93.88 90 LEU A CA 1
ATOM 714 C C . LEU A 1 90 ? 7.063 1.350 11.138 1.00 93.88 90 LEU A C 1
ATOM 716 O O . LEU A 1 90 ? 7.701 1.237 10.093 1.00 93.88 90 LEU A O 1
ATOM 720 N N . ILE A 1 91 ? 5.744 1.560 11.146 1.00 92.25 91 ILE A N 1
ATOM 721 C CA . ILE A 1 91 ? 4.951 1.656 9.913 1.00 92.25 91 ILE A CA 1
ATOM 722 C C . ILE A 1 91 ? 5.391 2.863 9.073 1.00 92.25 91 ILE A C 1
ATOM 724 O O . ILE A 1 91 ? 5.542 2.741 7.856 1.00 92.25 91 ILE A O 1
ATOM 728 N N . ALA A 1 92 ? 5.666 4.009 9.704 1.00 93.56 92 ALA A N 1
ATOM 729 C CA . ALA A 1 92 ? 6.195 5.182 9.010 1.00 93.56 92 ALA A CA 1
ATOM 730 C C . ALA A 1 92 ? 7.549 4.892 8.336 1.00 93.56 92 ALA A C 1
ATOM 732 O O . ALA A 1 92 ? 7.754 5.261 7.179 1.00 93.56 92 ALA A O 1
ATOM 733 N N . PHE A 1 93 ? 8.451 4.186 9.022 1.00 94.25 93 PHE A N 1
ATOM 734 C CA . PHE A 1 93 ? 9.737 3.777 8.460 1.00 94.25 93 PHE A CA 1
ATOM 735 C C . PHE A 1 93 ? 9.574 2.812 7.275 1.00 94.25 93 PHE A C 1
ATOM 737 O O . PHE A 1 93 ? 10.211 3.009 6.239 1.00 94.25 93 PHE A O 1
ATOM 744 N N . ILE A 1 94 ? 8.678 1.823 7.385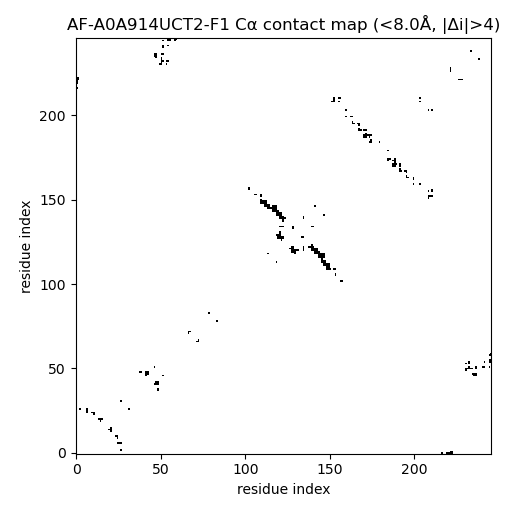 1.00 92.56 94 ILE A N 1
ATOM 745 C CA . ILE A 1 94 ? 8.368 0.884 6.296 1.00 92.56 94 ILE A CA 1
ATOM 746 C C . ILE A 1 94 ? 7.851 1.633 5.063 1.00 92.56 94 ILE A C 1
ATOM 748 O O . ILE A 1 94 ? 8.329 1.376 3.960 1.00 92.56 94 ILE A O 1
ATOM 752 N N . PHE A 1 95 ? 6.937 2.595 5.225 1.00 90.69 95 PHE A N 1
ATOM 753 C CA . PHE A 1 95 ? 6.429 3.371 4.090 1.00 90.69 95 PHE A CA 1
ATOM 754 C C . PHE A 1 95 ? 7.509 4.217 3.410 1.00 90.69 95 PHE A C 1
ATOM 756 O O . PHE A 1 95 ? 7.534 4.298 2.180 1.00 90.69 95 PHE A O 1
ATOM 763 N N . ILE A 1 96 ? 8.421 4.820 4.181 1.00 93.69 96 ILE A N 1
ATOM 764 C CA . ILE A 1 96 ? 9.561 5.562 3.623 1.00 93.69 96 ILE A CA 1
ATOM 765 C C . ILE A 1 96 ? 10.472 4.611 2.838 1.00 93.69 96 ILE A C 1
ATOM 767 O O . ILE A 1 96 ? 10.829 4.908 1.697 1.00 93.69 96 ILE A O 1
ATOM 771 N N . TYR A 1 97 ? 10.814 3.456 3.413 1.00 93.44 97 TYR A N 1
ATOM 772 C CA . TYR A 1 97 ? 11.637 2.447 2.746 1.00 93.44 97 TYR A CA 1
ATOM 773 C C . TYR A 1 97 ? 10.993 1.952 1.445 1.00 93.44 97 TYR A C 1
ATOM 775 O O . TYR A 1 97 ? 11.647 1.914 0.402 1.00 93.44 97 TYR A O 1
ATOM 783 N N . GLU A 1 98 ? 9.699 1.626 1.471 1.00 90.00 98 GLU A N 1
ATOM 784 C CA . GLU A 1 98 ? 8.979 1.128 0.299 1.00 90.00 98 GLU A CA 1
ATOM 785 C C . GLU A 1 98 ? 8.905 2.178 -0.822 1.00 90.00 98 GLU A C 1
ATOM 787 O O . GLU A 1 98 ? 9.015 1.825 -1.999 1.00 90.00 98 GLU A O 1
ATOM 792 N N . ALA A 1 99 ? 8.781 3.467 -0.484 1.00 90.81 99 ALA A N 1
ATOM 793 C CA . ALA A 1 99 ? 8.812 4.554 -1.463 1.00 90.81 99 ALA A CA 1
ATOM 794 C C . ALA A 1 99 ? 10.153 4.608 -2.217 1.00 90.81 99 ALA A C 1
ATOM 796 O O . ALA A 1 99 ? 10.167 4.639 -3.451 1.00 90.81 99 ALA A O 1
ATOM 797 N N . PHE A 1 100 ? 11.281 4.536 -1.500 1.00 92.56 100 PHE A N 1
ATOM 798 C CA . PHE A 1 100 ? 12.606 4.481 -2.127 1.00 92.56 100 PHE A CA 1
ATOM 799 C C . PHE A 1 100 ? 12.827 3.182 -2.909 1.00 92.56 100 PHE A C 1
ATOM 801 O O . PHE A 1 100 ? 13.353 3.223 -4.021 1.00 92.56 100 PHE A O 1
ATOM 808 N N . ALA A 1 101 ? 12.380 2.038 -2.385 1.00 90.38 101 ALA A N 1
ATOM 809 C CA . ALA A 1 101 ? 12.478 0.759 -3.082 1.00 90.38 101 ALA A CA 1
ATOM 810 C C . ALA A 1 101 ? 11.711 0.776 -4.417 1.00 90.38 101 ALA A C 1
ATOM 812 O O . ALA A 1 101 ? 12.223 0.299 -5.429 1.00 90.38 101 ALA A O 1
ATOM 813 N N . LYS A 1 102 ? 10.510 1.372 -4.458 1.00 87.75 102 LYS A N 1
ATOM 814 C CA . LYS A 1 102 ? 9.737 1.557 -5.699 1.00 87.75 102 LYS A CA 1
ATOM 815 C C . LYS A 1 102 ? 10.435 2.488 -6.686 1.00 87.75 102 LYS A C 1
ATOM 817 O O . LYS A 1 102 ? 10.423 2.196 -7.877 1.00 87.75 102 LYS A O 1
ATOM 822 N N . LEU A 1 103 ? 11.075 3.558 -6.211 1.00 89.00 103 LEU A N 1
ATOM 823 C CA . LEU A 1 103 ? 11.853 4.447 -7.073 1.00 89.00 103 LEU A CA 1
ATOM 824 C C . LEU A 1 103 ? 13.057 3.724 -7.691 1.00 89.00 103 LEU A C 1
ATOM 826 O O . LEU A 1 103 ? 13.296 3.855 -8.888 1.00 89.00 103 LEU A O 1
ATOM 830 N N . ILE A 1 104 ? 13.779 2.918 -6.909 1.00 88.19 104 ILE A N 1
ATOM 831 C CA . ILE A 1 104 ? 14.925 2.143 -7.407 1.00 88.19 104 ILE A CA 1
ATOM 832 C C . ILE A 1 104 ? 14.476 1.104 -8.442 1.00 88.19 104 ILE A C 1
ATOM 834 O O . ILE A 1 104 ? 15.124 0.988 -9.475 1.00 88.19 104 ILE A O 1
ATOM 838 N N . LYS A 1 105 ? 13.328 0.438 -8.250 1.00 85.00 105 LYS A N 1
ATOM 839 C CA . LYS A 1 105 ? 12.760 -0.507 -9.237 1.00 85.00 105 LYS A CA 1
ATOM 840 C C . LYS A 1 105 ? 12.480 0.118 -10.615 1.00 85.00 105 LYS A C 1
ATOM 842 O O . LYS A 1 105 ? 12.388 -0.599 -11.608 1.00 85.00 105 LYS A O 1
ATOM 847 N N . ILE A 1 106 ? 12.346 1.445 -10.717 1.00 83.12 106 ILE A N 1
ATOM 848 C CA . ILE A 1 106 ? 12.189 2.129 -12.016 1.00 83.12 106 ILE A CA 1
ATOM 849 C C . ILE A 1 106 ? 13.497 2.089 -12.819 1.00 83.12 106 ILE A C 1
ATOM 851 O O . ILE A 1 106 ? 13.446 2.049 -14.047 1.00 83.12 106 ILE A O 1
ATOM 855 N N . LYS A 1 107 ? 14.658 2.039 -12.148 1.00 75.94 107 LYS A N 1
ATOM 856 C CA . LYS A 1 107 ? 15.973 1.916 -12.794 1.00 75.94 107 LYS A CA 1
ATOM 857 C C . LYS A 1 107 ? 16.068 0.659 -13.661 1.00 75.94 107 LYS A C 1
ATOM 859 O O . LYS A 1 107 ? 16.705 0.702 -14.704 1.00 75.94 107 LYS A O 1
ATOM 864 N N . ASP A 1 108 ? 15.415 -0.426 -13.262 1.00 68.38 108 ASP A N 1
ATOM 865 C CA . ASP A 1 108 ? 15.508 -1.705 -13.971 1.00 68.38 108 ASP A CA 1
ATOM 866 C C . ASP A 1 108 ? 14.659 -1.725 -15.258 1.00 68.38 108 ASP A C 1
ATOM 868 O O . ASP A 1 108 ? 14.882 -2.547 -16.139 1.00 68.38 108 ASP A O 1
ATOM 872 N N . ASN A 1 109 ? 13.728 -0.773 -15.418 1.00 66.25 109 ASN A N 1
ATOM 873 C CA . ASN A 1 109 ? 12.869 -0.627 -16.602 1.00 66.25 109 ASN A CA 1
ATOM 874 C C . ASN A 1 109 ? 13.417 0.388 -17.624 1.00 66.25 109 ASN A C 1
ATOM 876 O O . ASN A 1 109 ? 12.659 0.998 -18.391 1.00 66.25 109 ASN A O 1
ATOM 880 N N . LEU A 1 110 ? 14.727 0.635 -17.606 1.00 65.94 110 LEU A N 1
ATOM 881 C CA . LEU A 1 110 ? 15.339 1.671 -18.425 1.00 65.94 110 LEU A CA 1
ATOM 882 C C . LEU A 1 110 ? 15.419 1.238 -19.889 1.00 65.94 110 LEU A C 1
ATOM 884 O O . LEU A 1 110 ? 15.914 0.163 -20.219 1.00 65.94 110 LEU A O 1
ATOM 888 N N . GLN A 1 111 ? 14.916 2.093 -20.776 1.00 57.47 111 GLN A N 1
ATOM 889 C CA . GLN A 1 111 ? 15.004 1.862 -22.213 1.00 57.47 111 GLN A CA 1
ATOM 890 C C . GLN A 1 111 ? 16.397 2.248 -22.706 1.00 57.47 111 GLN A C 1
ATOM 892 O O . GLN A 1 111 ? 16.951 3.277 -22.315 1.00 57.47 111 GLN A O 1
ATOM 897 N N . ILE A 1 112 ? 16.944 1.422 -23.588 1.00 61.78 112 ILE A N 1
ATOM 898 C CA . ILE A 1 112 ? 18.196 1.695 -24.289 1.00 61.78 112 ILE A CA 1
ATOM 899 C C . ILE A 1 112 ? 17.819 2.288 -25.643 1.00 61.78 112 ILE A C 1
ATOM 901 O O . ILE A 1 112 ? 16.960 1.737 -26.334 1.00 61.78 112 ILE A O 1
ATOM 905 N N . ALA A 1 113 ? 18.425 3.418 -26.005 1.00 57.59 113 ALA A N 1
ATOM 906 C CA . ALA A 1 113 ? 18.313 3.964 -27.352 1.00 57.59 113 ALA A CA 1
ATOM 907 C C . ALA A 1 113 ? 19.564 3.622 -28.159 1.00 57.59 113 ALA A C 1
ATOM 909 O O . ALA A 1 113 ? 20.686 3.640 -27.648 1.00 57.59 113 ALA A O 1
ATOM 910 N N . THR A 1 114 ? 19.351 3.341 -29.441 1.00 57.47 114 THR A N 1
ATOM 911 C CA . THR A 1 114 ? 20.403 3.064 -30.415 1.00 57.47 114 THR A CA 1
ATOM 912 C C . THR A 1 114 ? 20.788 4.372 -31.104 1.00 57.47 114 THR A C 1
ATOM 914 O O . THR A 1 114 ? 20.033 4.867 -31.946 1.00 57.47 114 THR A O 1
ATOM 917 N N . LEU A 1 115 ? 21.932 4.961 -30.755 1.00 51.62 115 LEU A N 1
ATOM 918 C CA . LEU A 1 115 ? 22.412 6.176 -31.419 1.00 51.62 115 LEU A CA 1
ATOM 919 C C . LEU A 1 115 ? 23.539 5.811 -32.392 1.00 51.62 115 LEU A C 1
ATOM 921 O O . LEU A 1 115 ? 24.701 5.744 -32.012 1.00 51.62 115 LEU A O 1
ATOM 925 N N . GLY A 1 116 ? 23.180 5.546 -33.651 1.00 56.16 116 GLY A N 1
ATOM 926 C CA . GLY A 1 116 ? 24.139 5.492 -34.763 1.00 56.16 116 GLY A CA 1
ATOM 927 C C . GLY A 1 116 ? 25.219 4.399 -34.707 1.00 56.16 116 GLY A C 1
ATOM 928 O O . GLY A 1 116 ? 26.285 4.608 -35.278 1.00 56.16 116 GLY A O 1
ATOM 929 N N . GLY A 1 117 ? 24.960 3.252 -34.067 1.00 61.38 117 GLY A N 1
ATOM 930 C CA . GLY A 1 117 ? 25.861 2.090 -34.042 1.00 61.38 117 GLY A CA 1
ATOM 931 C C . GLY A 1 117 ? 25.110 0.755 -33.938 1.00 61.38 117 GLY A C 1
ATOM 932 O O . GLY A 1 117 ? 23.913 0.740 -33.642 1.00 61.38 117 GLY A O 1
ATOM 933 N N . ASP A 1 118 ? 25.805 -0.361 -34.188 1.00 62.72 118 ASP A N 1
ATOM 934 C CA . ASP A 1 118 ? 25.247 -1.715 -34.081 1.00 62.72 118 ASP A CA 1
ATOM 935 C C . ASP A 1 118 ? 24.954 -2.052 -32.610 1.00 62.72 118 ASP A C 1
ATOM 937 O O . ASP A 1 118 ? 25.839 -2.432 -31.846 1.00 62.72 118 ASP A O 1
ATOM 941 N N . CYS A 1 119 ? 23.696 -1.903 -32.204 1.00 69.69 119 CYS A N 1
ATOM 942 C CA . CYS A 1 119 ? 23.196 -2.463 -30.955 1.00 69.69 119 CYS A CA 1
ATOM 943 C C . CYS A 1 119 ? 22.750 -3.898 -31.189 1.00 69.69 119 CYS A C 1
ATOM 945 O O . CYS A 1 119 ? 21.731 -4.146 -31.838 1.00 69.69 119 CYS A O 1
ATOM 947 N N . LEU A 1 120 ? 23.523 -4.840 -30.662 1.00 69.12 120 LEU A N 1
ATOM 948 C CA . LEU A 1 120 ? 23.249 -6.261 -30.770 1.00 69.12 120 LEU A CA 1
ATOM 949 C C . LEU A 1 120 ? 22.746 -6.770 -29.418 1.00 69.12 120 LEU A C 1
ATOM 951 O O . LEU A 1 120 ? 23.305 -6.453 -28.369 1.00 69.12 120 LEU A O 1
ATOM 955 N N . CYS A 1 121 ? 21.675 -7.557 -29.432 1.00 71.56 121 CYS A N 1
ATOM 956 C CA . CYS A 1 121 ? 21.257 -8.301 -28.254 1.00 71.56 121 CYS A CA 1
ATOM 957 C C . CYS A 1 121 ? 21.944 -9.664 -28.251 1.00 71.56 121 CYS A C 1
ATOM 959 O O . CYS A 1 121 ? 21.751 -10.442 -29.187 1.00 71.56 121 CYS A O 1
ATOM 961 N N . SER A 1 122 ? 22.707 -9.962 -27.199 1.00 69.44 122 SER A N 1
ATOM 962 C CA . SER A 1 122 ? 23.236 -11.297 -26.931 1.00 69.44 122 SER A CA 1
ATOM 963 C C . SER A 1 122 ? 22.259 -12.047 -26.029 1.00 69.44 122 SER A C 1
ATOM 965 O O . SER A 1 122 ? 22.052 -11.670 -24.874 1.00 69.44 122 SER A O 1
ATOM 967 N N . LEU A 1 123 ? 21.655 -13.120 -26.540 1.00 68.00 123 LEU A N 1
ATOM 968 C CA . LEU A 1 123 ? 20.871 -14.040 -25.716 1.00 68.00 123 LEU A CA 1
ATOM 969 C C . LEU A 1 123 ? 21.803 -15.022 -24.985 1.00 68.00 123 LEU A C 1
ATOM 971 O O . LEU A 1 123 ? 22.909 -15.295 -25.454 1.00 68.00 123 LEU A O 1
ATOM 975 N N . SER A 1 124 ? 21.349 -15.588 -23.858 1.00 63.53 124 SER A N 1
ATOM 976 C CA . SER A 1 124 ? 22.109 -16.625 -23.124 1.00 63.53 124 SER A CA 1
ATOM 977 C C . SER A 1 124 ? 22.388 -17.880 -23.966 1.00 63.53 124 SER A C 1
ATOM 979 O O . SER A 1 124 ? 23.341 -18.598 -23.683 1.00 63.53 124 SER A O 1
ATOM 981 N N . ASP A 1 125 ? 21.624 -18.098 -25.043 1.00 63.88 125 ASP A N 1
ATOM 982 C CA . ASP A 1 125 ? 21.817 -19.195 -26.002 1.00 63.88 125 ASP A CA 1
ATOM 983 C C . ASP A 1 125 ? 22.909 -18.914 -27.061 1.00 63.88 125 ASP A C 1
ATOM 985 O O . ASP A 1 125 ? 23.118 -19.718 -27.967 1.00 63.88 125 ASP A O 1
ATOM 989 N N . GLY A 1 126 ? 23.590 -17.760 -27.003 1.00 63.66 126 GLY A N 1
ATOM 990 C CA . GLY A 1 126 ? 24.630 -17.361 -27.965 1.00 63.66 126 GLY A CA 1
ATOM 991 C C . GLY A 1 126 ? 24.105 -16.826 -29.306 1.00 63.66 126 GLY A C 1
ATOM 992 O O . GLY A 1 126 ? 24.895 -16.409 -30.153 1.00 63.66 126 GLY A O 1
ATOM 993 N N . ASN A 1 127 ? 22.784 -16.792 -29.502 1.00 70.75 127 ASN A N 1
ATOM 994 C CA . ASN A 1 127 ? 22.155 -16.164 -30.662 1.00 70.75 127 ASN A CA 1
ATOM 995 C C . ASN A 1 127 ? 22.144 -14.636 -30.528 1.00 70.75 127 ASN A C 1
ATOM 997 O O . ASN A 1 127 ? 21.780 -14.089 -29.485 1.00 70.75 127 ASN A O 1
ATOM 1001 N N . ILE A 1 128 ? 22.501 -13.951 -31.617 1.00 70.25 128 ILE A N 1
ATOM 1002 C CA . ILE A 1 128 ? 22.533 -12.490 -31.695 1.00 70.25 128 ILE A CA 1
ATOM 1003 C C . ILE A 1 128 ? 21.319 -12.006 -32.487 1.00 70.25 128 ILE A C 1
ATOM 1005 O O . ILE A 1 128 ? 21.149 -12.374 -33.650 1.00 70.25 128 ILE A O 1
ATOM 1009 N N . THR A 1 129 ? 20.484 -11.162 -31.882 1.00 66.62 129 THR A N 1
ATOM 1010 C CA . THR A 1 129 ? 19.298 -10.593 -32.544 1.00 66.62 129 THR A CA 1
ATOM 1011 C C . THR A 1 129 ? 19.337 -9.066 -32.556 1.00 66.62 129 THR A C 1
ATOM 1013 O O . THR A 1 129 ? 19.913 -8.424 -31.677 1.00 66.62 129 THR A O 1
ATOM 1016 N N . ARG A 1 130 ? 18.722 -8.470 -33.587 1.00 63.47 130 ARG A N 1
ATOM 1017 C CA . ARG A 1 130 ? 18.512 -7.012 -33.707 1.00 63.47 130 ARG A CA 1
ATOM 1018 C C . ARG A 1 130 ? 17.138 -6.568 -33.185 1.00 63.47 130 ARG A C 1
ATOM 1020 O O . ARG A 1 130 ? 16.873 -5.373 -33.090 1.00 63.47 130 ARG A O 1
ATOM 1027 N N . ASN A 1 131 ? 16.257 -7.516 -32.859 1.00 65.06 131 ASN A N 1
ATOM 1028 C CA . ASN A 1 131 ? 14.914 -7.228 -32.366 1.00 65.06 131 ASN A CA 1
ATOM 1029 C C . ASN A 1 131 ? 14.947 -6.880 -30.874 1.00 65.06 131 ASN A C 1
ATOM 1031 O O . ASN A 1 131 ? 15.027 -7.751 -30.010 1.00 65.06 131 ASN A O 1
ATOM 1035 N N . MET A 1 132 ? 14.808 -5.587 -30.579 1.00 60.72 132 MET A N 1
ATOM 1036 C CA . MET A 1 132 ? 14.785 -5.047 -29.215 1.00 60.72 132 MET A CA 1
ATOM 1037 C C . MET A 1 132 ? 13.700 -5.695 -28.333 1.00 60.72 132 MET A C 1
ATOM 1039 O O . MET A 1 132 ? 13.932 -5.967 -27.160 1.00 60.72 132 MET A O 1
ATOM 1043 N N . SER A 1 133 ? 12.520 -5.983 -28.891 1.00 63.16 133 SER A N 1
ATOM 1044 C CA . SER A 1 133 ? 11.392 -6.573 -28.153 1.00 63.16 133 SER A CA 1
ATOM 1045 C C . SER A 1 133 ? 11.631 -8.024 -27.725 1.00 63.16 133 SER A C 1
ATOM 1047 O O . SER A 1 133 ? 11.196 -8.422 -26.650 1.00 63.16 133 SER A O 1
ATOM 1049 N N . GLU A 1 134 ? 12.338 -8.792 -28.552 1.00 62.12 134 GLU A N 1
ATOM 1050 C CA . GLU A 1 134 ? 12.660 -10.208 -28.323 1.00 62.12 134 GLU A CA 1
ATOM 1051 C C . GLU A 1 134 ? 13.818 -10.364 -27.319 1.00 62.12 134 GLU A C 1
ATOM 1053 O O . GLU A 1 134 ? 13.890 -11.325 -26.556 1.00 62.12 134 GLU A O 1
ATOM 1058 N N . CYS A 1 135 ? 14.685 -9.350 -27.246 1.00 64.75 135 CYS A N 1
ATOM 1059 C CA . CYS A 1 135 ? 15.742 -9.253 -26.245 1.00 64.75 135 CYS A CA 1
ATOM 1060 C C . CYS A 1 135 ? 15.199 -9.037 -24.824 1.00 64.75 135 CYS A C 1
ATOM 1062 O O . CYS A 1 135 ? 15.638 -9.692 -23.877 1.00 64.75 135 CYS A O 1
ATOM 1064 N N . VAL A 1 136 ? 14.221 -8.132 -24.677 1.00 66.00 136 VAL A N 1
ATOM 1065 C CA . VAL A 1 136 ? 13.585 -7.828 -23.383 1.00 66.00 136 VAL A CA 1
ATOM 1066 C C . VAL A 1 136 ? 12.811 -9.036 -22.856 1.00 66.00 136 VAL A C 1
ATOM 1068 O O . VAL A 1 136 ? 12.875 -9.317 -21.662 1.00 66.00 136 VAL A O 1
ATOM 1071 N N . SER A 1 137 ? 12.113 -9.779 -23.723 1.00 63.84 137 SER A N 1
ATOM 1072 C CA . SER A 1 137 ? 11.364 -10.971 -23.305 1.00 63.84 137 SER A CA 1
ATOM 1073 C C . SER A 1 137 ? 12.270 -12.111 -22.843 1.00 63.84 137 SER A C 1
ATOM 1075 O O . SER A 1 137 ? 11.899 -12.846 -21.933 1.00 63.84 137 SER A O 1
ATOM 1077 N N . ASN A 1 138 ? 13.465 -12.234 -23.427 1.00 64.12 138 ASN A N 1
ATOM 1078 C CA . ASN A 1 138 ? 14.370 -13.357 -23.176 1.00 64.12 138 ASN A CA 1
ATOM 1079 C C . ASN A 1 138 ? 15.516 -13.007 -22.206 1.00 64.12 138 ASN A C 1
ATOM 1081 O O . ASN A 1 138 ? 16.477 -13.766 -22.105 1.00 64.12 138 ASN A O 1
ATOM 1085 N N . SER A 1 139 ? 15.431 -11.870 -21.495 1.00 65.06 139 SER A N 1
ATOM 1086 C CA . SER A 1 139 ? 16.471 -11.390 -20.560 1.00 65.06 139 SER A CA 1
ATOM 1087 C C . SER A 1 139 ? 17.881 -11.353 -21.177 1.00 65.06 139 SER A C 1
ATOM 1089 O O . SER A 1 139 ? 18.862 -11.742 -20.543 1.00 65.06 139 SER A O 1
ATOM 1091 N N . GLY A 1 140 ? 17.983 -10.912 -22.434 1.00 65.81 140 GLY A N 1
ATOM 1092 C CA . GLY A 1 140 ? 19.260 -10.763 -23.133 1.00 65.81 140 GLY A CA 1
ATOM 1093 C C . GLY A 1 140 ? 20.058 -9.541 -22.666 1.00 65.81 140 GLY A C 1
ATOM 1094 O O . GLY A 1 140 ? 19.501 -8.573 -22.144 1.00 65.81 140 GLY A O 1
ATOM 1095 N N . THR A 1 141 ? 21.377 -9.569 -22.867 1.00 66.75 141 THR A N 1
ATOM 1096 C CA . THR A 1 141 ? 22.270 -8.439 -22.577 1.00 66.75 141 THR A CA 1
ATOM 1097 C C . THR A 1 141 ? 22.591 -7.671 -23.856 1.00 66.75 141 THR A C 1
ATOM 1099 O O . THR A 1 141 ? 22.817 -8.248 -24.920 1.00 66.75 141 THR A O 1
ATOM 1102 N N . TYR A 1 142 ? 22.596 -6.342 -23.768 1.00 69.31 142 TYR A N 1
ATOM 1103 C CA . TYR A 1 142 ? 22.890 -5.473 -24.907 1.00 69.31 142 TYR A CA 1
ATOM 1104 C C . TYR A 1 142 ? 24.395 -5.258 -25.020 1.00 69.31 142 TYR A C 1
ATOM 1106 O O . TYR A 1 142 ? 25.039 -4.850 -24.053 1.00 69.31 142 TYR A O 1
ATOM 1114 N N . VAL A 1 143 ? 24.947 -5.529 -26.199 1.00 68.88 143 VAL A N 1
ATOM 1115 C CA . VAL A 1 143 ? 26.376 -5.420 -26.490 1.00 68.88 143 VAL A CA 1
ATOM 1116 C C . VAL A 1 143 ? 26.546 -4.595 -27.764 1.00 68.88 143 VAL A C 1
ATOM 1118 O O . VAL A 1 143 ? 25.948 -4.900 -28.795 1.00 68.88 143 VAL A O 1
ATOM 1121 N N . GLY A 1 144 ? 27.351 -3.536 -27.696 1.00 68.38 144 GLY A N 1
ATOM 1122 C CA . GLY A 1 144 ? 27.682 -2.698 -28.849 1.00 68.38 144 GLY A CA 1
ATOM 1123 C C . GLY A 1 144 ? 27.954 -1.241 -28.479 1.00 68.38 144 GLY A C 1
ATOM 1124 O O . GLY A 1 144 ? 27.387 -0.717 -27.521 1.00 68.38 144 GLY A O 1
ATOM 1125 N N . ASP A 1 145 ? 28.792 -0.578 -29.277 1.00 64.50 145 ASP A N 1
ATOM 1126 C CA . ASP A 1 145 ? 29.216 0.816 -29.062 1.00 64.50 145 ASP A CA 1
ATOM 1127 C C . ASP A 1 145 ? 28.079 1.841 -29.258 1.00 64.50 145 ASP A C 1
ATOM 1129 O O . ASP A 1 145 ? 28.197 2.988 -28.837 1.00 64.50 145 ASP A O 1
ATOM 1133 N N . GLY A 1 146 ? 26.957 1.435 -29.869 1.00 64.19 146 GLY A N 1
ATOM 1134 C CA . GLY A 1 146 ? 25.782 2.286 -30.106 1.00 64.19 146 GLY A CA 1
ATOM 1135 C C . GLY A 1 146 ? 24.697 2.234 -29.021 1.00 64.19 146 GLY A C 1
ATOM 1136 O O . GLY A 1 146 ? 23.653 2.870 -29.191 1.00 64.19 146 GLY A O 1
ATOM 1137 N N . CYS A 1 147 ? 24.893 1.454 -27.950 1.00 67.44 147 CYS A N 1
ATOM 1138 C CA . CYS A 1 147 ? 23.872 1.198 -26.930 1.00 67.44 147 CYS A CA 1
ATOM 1139 C C . CYS A 1 147 ? 24.005 2.151 -25.748 1.00 67.44 147 CYS A C 1
ATOM 1141 O O . CYS A 1 147 ? 24.817 1.943 -24.848 1.00 67.44 147 CYS A O 1
ATOM 1143 N N . TYR A 1 148 ? 23.148 3.174 -25.719 1.00 66.44 148 TYR A N 1
ATOM 1144 C CA . TYR A 1 148 ? 23.102 4.141 -24.628 1.00 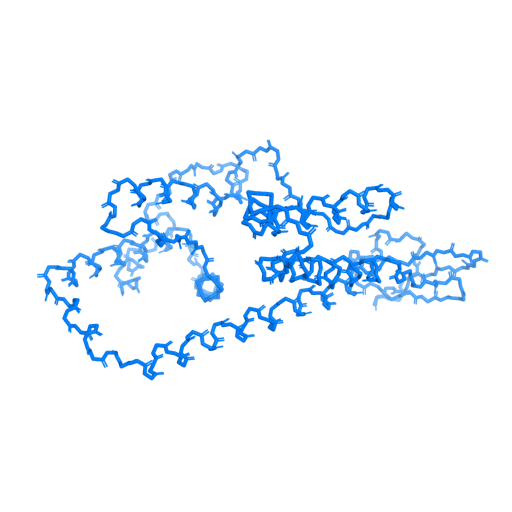66.44 148 TYR A CA 1
ATOM 1145 C C . TYR A 1 148 ? 21.854 3.955 -23.776 1.00 66.44 148 TYR A C 1
ATOM 1147 O O . TYR A 1 148 ? 20.721 3.911 -24.257 1.00 66.44 148 TYR A O 1
ATOM 1155 N N . VAL A 1 149 ? 22.080 3.874 -22.473 1.00 66.25 149 VAL A N 1
ATOM 1156 C CA . VAL A 1 149 ? 21.031 3.791 -21.465 1.00 66.25 149 VAL A CA 1
ATOM 1157 C C . VAL A 1 149 ? 20.433 5.191 -21.260 1.00 66.25 149 VAL A C 1
ATOM 1159 O O . VAL A 1 149 ? 21.139 6.097 -20.816 1.00 66.25 149 VAL A O 1
ATOM 1162 N N . LEU A 1 150 ? 19.146 5.390 -21.577 1.00 68.56 150 LEU A N 1
ATOM 1163 C CA . LEU A 1 150 ? 18.477 6.682 -21.370 1.00 68.56 150 LEU A CA 1
ATOM 1164 C C . LEU A 1 150 ? 18.023 6.825 -19.920 1.00 68.56 150 LEU A C 1
ATOM 1166 O O . LEU A 1 150 ? 16.987 6.293 -19.529 1.00 68.56 150 LEU A O 1
ATOM 1170 N N . TYR A 1 151 ? 18.761 7.605 -19.134 1.00 76.50 151 TYR A N 1
ATOM 1171 C CA . TYR A 1 151 ? 18.428 7.887 -17.733 1.00 76.50 151 TYR A CA 1
ATOM 1172 C C . TYR A 1 151 ? 17.268 8.881 -17.548 1.00 76.50 151 TYR A C 1
ATOM 1174 O O . TYR A 1 151 ? 16.803 9.065 -16.422 1.00 76.50 151 TYR A O 1
ATOM 1182 N N . ASP A 1 152 ? 16.762 9.483 -18.625 1.00 81.44 152 ASP A N 1
ATOM 1183 C CA . ASP A 1 152 ? 15.789 10.584 -18.596 1.00 81.44 152 ASP A CA 1
ATOM 1184 C C . ASP A 1 152 ? 14.519 10.242 -17.807 1.00 81.44 152 ASP A C 1
ATOM 1186 O O . ASP A 1 152 ? 14.031 11.046 -17.013 1.00 81.44 152 ASP A O 1
ATOM 1190 N N . LYS A 1 153 ? 14.013 9.010 -17.947 1.00 82.12 153 LYS A N 1
ATOM 1191 C CA . LYS A 1 153 ? 12.815 8.546 -17.226 1.00 82.12 153 LYS A CA 1
ATOM 1192 C C . LYS A 1 153 ? 13.043 8.441 -15.721 1.00 82.12 153 LYS A C 1
ATOM 1194 O O . LYS A 1 153 ? 12.169 8.796 -14.928 1.00 82.12 153 LYS A O 1
ATOM 1199 N N . PHE A 1 154 ? 14.211 7.940 -15.330 1.00 85.25 154 PHE A N 1
ATOM 1200 C CA . PHE A 1 154 ? 14.580 7.762 -13.932 1.00 85.25 154 PHE A CA 1
ATOM 1201 C C . PHE A 1 154 ? 14.835 9.115 -13.262 1.00 85.25 154 PHE A C 1
ATOM 1203 O O . PHE A 1 154 ? 14.286 9.386 -12.193 1.00 85.25 154 PHE A O 1
ATOM 1210 N N . LEU A 1 155 ? 15.582 9.999 -13.930 1.00 88.00 155 LEU A N 1
ATOM 1211 C CA . LEU A 1 155 ? 15.840 11.355 -13.451 1.00 88.00 155 LEU A CA 1
ATOM 1212 C C . LEU A 1 155 ? 14.537 12.151 -13.301 1.00 88.00 155 LEU A C 1
ATOM 1214 O O . LEU A 1 155 ? 14.309 12.758 -12.256 1.00 88.00 155 LEU A O 1
ATOM 1218 N N . MET A 1 156 ? 13.651 12.093 -14.300 1.00 89.50 156 MET A N 1
ATOM 1219 C CA . MET A 1 156 ? 12.347 12.756 -14.236 1.00 89.50 156 MET A CA 1
ATOM 1220 C C . MET A 1 156 ? 11.501 12.229 -13.067 1.00 89.50 156 MET A C 1
ATOM 1222 O O . MET A 1 156 ? 10.894 13.012 -12.340 1.00 89.50 156 MET A O 1
ATOM 1226 N N . SER A 1 157 ? 11.522 10.917 -12.812 1.00 89.81 157 SER A N 1
ATOM 1227 C CA . SER A 1 157 ? 10.807 10.311 -11.676 1.00 89.81 157 SER A CA 1
ATOM 1228 C C . SER A 1 157 ? 11.341 10.796 -10.319 1.00 89.81 157 SER A C 1
ATOM 1230 O O . SER A 1 157 ? 10.554 11.073 -9.413 1.00 89.81 157 SER A O 1
ATOM 1232 N N . ILE A 1 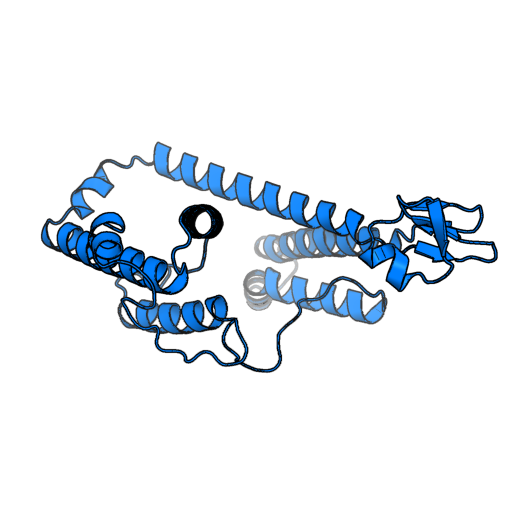158 ? 12.662 10.966 -10.180 1.00 92.06 158 ILE A N 1
ATOM 1233 C CA . ILE A 1 158 ? 13.289 11.562 -8.987 1.00 92.06 158 ILE A CA 1
ATOM 1234 C C . ILE A 1 158 ? 12.838 13.014 -8.804 1.00 92.06 158 ILE A C 1
ATOM 1236 O O . ILE A 1 158 ? 12.454 13.401 -7.696 1.00 92.06 158 ILE A O 1
ATOM 1240 N N . ILE A 1 159 ? 12.860 13.809 -9.879 1.00 93.31 159 ILE A N 1
ATOM 1241 C CA . ILE A 1 159 ? 12.450 15.219 -9.850 1.00 93.31 159 ILE A CA 1
ATOM 1242 C C . ILE A 1 159 ? 10.984 15.338 -9.427 1.00 93.31 159 ILE A C 1
ATOM 1244 O O . ILE A 1 159 ? 10.668 16.145 -8.556 1.00 93.31 159 ILE A O 1
ATOM 1248 N N . LEU A 1 160 ? 10.095 14.507 -9.974 1.00 92.69 160 LEU A N 1
ATOM 1249 C CA . LEU A 1 160 ? 8.678 14.499 -9.608 1.00 92.69 160 LEU A CA 1
ATOM 1250 C C . LEU A 1 160 ? 8.460 14.062 -8.150 1.00 92.69 160 LEU A C 1
ATOM 1252 O O . LEU A 1 160 ? 7.661 14.679 -7.442 1.00 92.69 160 LEU A O 1
ATOM 1256 N N . MET A 1 161 ? 9.187 13.052 -7.659 1.00 92.94 161 MET A N 1
ATOM 1257 C CA . MET A 1 161 ? 9.068 12.587 -6.271 1.00 92.94 161 MET A CA 1
ATOM 1258 C C . MET A 1 161 ? 9.502 13.665 -5.267 1.00 92.94 161 MET A C 1
ATOM 1260 O O . MET A 1 161 ? 8.737 14.032 -4.374 1.00 92.94 161 MET A O 1
ATOM 1264 N N . PHE A 1 162 ? 10.717 14.201 -5.401 1.00 95.00 162 PHE A N 1
ATOM 1265 C CA . PHE A 1 162 ? 11.193 15.240 -4.484 1.00 95.00 162 PHE A CA 1
ATOM 1266 C C . PHE A 1 162 ? 10.457 16.564 -4.696 1.00 95.00 162 PHE A C 1
ATOM 1268 O O . PHE A 1 162 ? 10.167 17.259 -3.724 1.00 95.00 162 PHE A O 1
ATOM 1275 N N . GLY A 1 163 ? 10.098 16.893 -5.938 1.00 95.62 163 GLY A N 1
ATOM 1276 C CA . GLY A 1 163 ? 9.334 18.086 -6.285 1.00 95.62 163 GLY A CA 1
ATOM 1277 C C . GLY A 1 163 ? 7.957 18.102 -5.628 1.00 95.62 163 GLY A C 1
ATOM 1278 O O . GLY A 1 163 ? 7.621 19.073 -4.951 1.00 95.62 163 GLY A O 1
ATOM 1279 N N . THR A 1 164 ? 7.182 17.020 -5.750 1.00 95.56 164 THR A N 1
ATOM 1280 C CA . THR A 1 164 ? 5.875 16.895 -5.072 1.00 95.56 164 THR A CA 1
ATOM 1281 C C . THR A 1 164 ? 6.012 16.974 -3.554 1.00 95.56 164 THR A C 1
ATOM 1283 O O . THR A 1 164 ? 5.246 17.690 -2.906 1.00 95.56 164 THR A O 1
ATOM 1286 N N . PHE A 1 165 ? 7.008 16.296 -2.977 1.00 95.31 165 PHE A N 1
ATOM 1287 C CA . PHE A 1 165 ? 7.252 16.306 -1.536 1.00 95.31 165 PHE A CA 1
ATOM 1288 C C . PHE A 1 165 ? 7.598 17.708 -1.017 1.00 95.31 165 PHE A C 1
ATOM 1290 O O . PHE A 1 165 ? 6.927 18.212 -0.112 1.00 95.31 165 PHE A O 1
ATOM 1297 N N . VAL A 1 166 ? 8.590 18.371 -1.619 1.00 96.25 166 VAL A N 1
ATOM 1298 C CA . VAL A 1 166 ? 9.021 19.722 -1.230 1.00 96.25 166 VAL A CA 1
ATOM 1299 C C . VAL A 1 166 ? 7.882 20.718 -1.410 1.00 96.25 166 VAL A C 1
ATOM 1301 O O . VAL A 1 166 ? 7.592 21.472 -0.482 1.00 96.25 166 VAL A O 1
ATOM 1304 N N . LEU A 1 167 ? 7.185 20.685 -2.549 1.00 95.56 167 LEU A N 1
ATOM 1305 C CA . LEU A 1 167 ? 6.050 21.569 -2.811 1.00 95.56 167 LEU A CA 1
ATOM 1306 C C . LEU A 1 167 ? 4.938 21.381 -1.771 1.00 95.56 167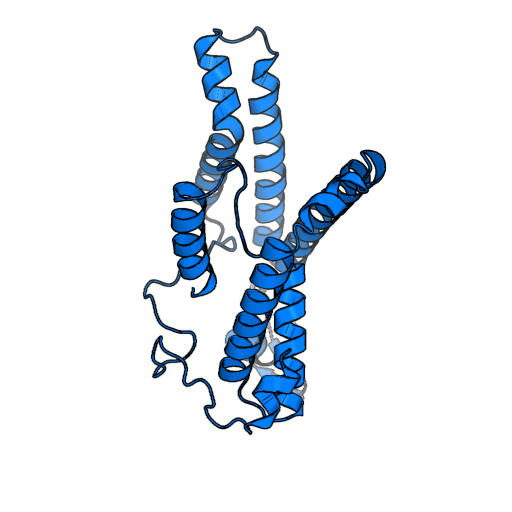 LEU A C 1
ATOM 1308 O O . LEU A 1 167 ? 4.439 22.365 -1.226 1.00 95.56 167 LEU A O 1
ATOM 1312 N N . SER A 1 168 ? 4.622 20.136 -1.405 1.00 95.44 168 SER A N 1
ATOM 1313 C CA . SER A 1 168 ? 3.598 19.849 -0.396 1.00 95.44 168 SER A CA 1
ATOM 1314 C C . SER A 1 168 ? 3.973 20.380 0.991 1.00 95.44 168 SER A C 1
ATOM 1316 O O . SER A 1 168 ? 3.119 20.914 1.703 1.00 95.44 168 SER A O 1
ATOM 1318 N N . ILE A 1 169 ? 5.253 20.300 1.371 1.00 93.69 169 ILE A N 1
ATOM 1319 C CA . ILE A 1 169 ? 5.752 20.840 2.639 1.00 93.69 169 ILE A CA 1
ATOM 1320 C C . ILE A 1 169 ? 5.754 22.366 2.614 1.00 93.69 169 ILE A C 1
ATOM 1322 O O . ILE A 1 169 ? 5.359 22.978 3.605 1.00 93.69 169 ILE A O 1
ATOM 1326 N N . LEU A 1 170 ? 6.172 22.989 1.510 1.00 92.62 170 LEU A N 1
ATOM 1327 C CA . LEU A 1 170 ? 6.153 24.445 1.364 1.00 92.62 170 LEU A CA 1
ATOM 1328 C C . LEU A 1 170 ? 4.723 24.982 1.477 1.00 92.62 170 LEU A C 1
ATOM 1330 O O . LEU A 1 170 ? 4.476 25.871 2.291 1.00 92.62 170 LEU A O 1
ATOM 1334 N N . LEU A 1 171 ? 3.770 24.386 0.752 1.00 92.50 171 LEU A N 1
ATOM 1335 C CA . LEU A 1 171 ? 2.357 24.769 0.806 1.00 92.50 171 LEU A CA 1
ATOM 1336 C C . LEU A 1 171 ? 1.737 24.539 2.193 1.00 92.50 171 LEU A C 1
ATOM 1338 O O . LEU A 1 171 ? 0.962 25.371 2.655 1.00 92.50 171 LEU A O 1
ATOM 1342 N N . LYS A 1 172 ? 2.118 23.475 2.914 1.00 92.31 172 LYS A N 1
ATOM 1343 C CA . LYS A 1 172 ? 1.694 23.279 4.314 1.00 92.31 172 LYS A CA 1
ATOM 1344 C C . LYS A 1 172 ? 2.315 24.305 5.267 1.00 92.31 172 LYS A C 1
ATOM 1346 O O . LYS A 1 172 ? 1.631 24.814 6.152 1.00 92.31 172 LYS A O 1
ATOM 1351 N N . LYS A 1 173 ? 3.596 24.648 5.091 1.00 90.38 173 LYS A N 1
ATOM 1352 C CA . LYS A 1 173 ? 4.287 25.664 5.906 1.00 90.38 173 LYS A CA 1
ATOM 1353 C C . LYS A 1 173 ? 3.718 27.069 5.701 1.00 90.38 173 LYS A C 1
ATOM 1355 O O . LYS A 1 173 ? 3.816 27.884 6.619 1.00 90.38 173 LYS A O 1
ATOM 1360 N N . LEU A 1 174 ? 3.057 27.342 4.568 1.00 87.00 174 LEU A N 1
ATOM 1361 C CA . LEU A 1 174 ? 2.344 28.606 4.355 1.00 87.00 174 LEU A CA 1
ATOM 1362 C C . LEU A 1 174 ? 1.286 28.873 5.426 1.00 87.00 174 LEU A C 1
ATOM 1364 O O . LEU A 1 174 ? 1.033 30.041 5.690 1.00 87.00 174 LEU A O 1
ATOM 1368 N N . ARG A 1 175 ? 0.748 27.850 6.113 1.00 87.12 175 ARG A N 1
ATOM 1369 C CA . ARG A 1 175 ? -0.190 28.017 7.240 1.00 87.12 175 ARG A CA 1
ATOM 1370 C C . ARG A 1 175 ? 0.334 28.935 8.350 1.00 87.12 175 ARG A C 1
ATOM 1372 O O . ARG A 1 175 ? -0.447 29.668 8.948 1.00 87.12 175 ARG A O 1
ATOM 1379 N N . LEU A 1 176 ? 1.641 28.906 8.611 1.00 82.88 176 LEU A N 1
ATOM 1380 C CA . LEU A 1 176 ? 2.295 29.710 9.652 1.00 82.88 176 LEU A CA 1
ATOM 1381 C C . LEU A 1 176 ? 2.804 31.061 9.129 1.00 82.88 176 LEU A C 1
ATOM 1383 O O . LEU A 1 176 ? 3.221 31.912 9.910 1.00 82.88 176 LEU A O 1
ATOM 1387 N N . SER A 1 177 ? 2.791 31.263 7.812 1.00 86.12 177 SER A N 1
ATOM 1388 C CA . SER A 1 177 ? 3.336 32.461 7.184 1.00 86.12 177 SER A CA 1
ATOM 1389 C C . SER A 1 177 ? 2.343 33.627 7.201 1.00 86.12 177 SER A C 1
ATOM 1391 O O . SER A 1 177 ? 1.138 33.432 7.040 1.00 86.12 177 SER A O 1
ATOM 1393 N N . GLY A 1 178 ? 2.850 34.852 7.371 1.00 82.81 178 GLY A N 1
ATOM 1394 C CA . GLY A 1 178 ? 2.062 36.091 7.374 1.00 82.81 178 GLY A CA 1
ATOM 1395 C C . GLY A 1 178 ? 1.835 36.728 5.997 1.00 82.81 178 GLY A C 1
ATOM 1396 O O . GLY A 1 178 ? 1.216 37.782 5.931 1.00 82.81 178 GLY A O 1
ATOM 1397 N N . TYR A 1 179 ? 2.326 36.129 4.904 1.00 83.94 179 TYR A N 1
ATOM 1398 C CA . TYR A 1 179 ? 2.282 36.757 3.573 1.00 83.94 179 TYR A CA 1
ATOM 1399 C C . TYR A 1 179 ? 0.891 36.768 2.906 1.00 83.94 179 TYR A C 1
ATOM 1401 O O . TYR A 1 179 ? 0.693 37.513 1.951 1.00 83.94 179 TYR A O 1
ATOM 1409 N N . LEU A 1 180 ? -0.067 35.952 3.367 1.00 86.19 180 LEU A N 1
ATOM 1410 C CA . LEU A 1 180 ? -1.377 35.758 2.725 1.00 86.19 180 LEU A CA 1
ATOM 1411 C C . LEU A 1 180 ? -2.551 36.047 3.683 1.00 86.19 180 LEU A C 1
ATOM 1413 O O . LEU A 1 180 ? -2.422 35.813 4.888 1.00 86.19 180 LEU A O 1
ATOM 1417 N N . PRO A 1 181 ? -3.725 36.466 3.161 1.00 89.12 181 PRO A N 1
ATOM 1418 C CA . PRO A 1 181 ? -4.960 36.562 3.938 1.00 89.12 181 PRO A CA 1
ATOM 1419 C C . PRO A 1 181 ? -5.342 35.223 4.584 1.00 89.12 181 PRO A C 1
ATOM 1421 O O . PRO A 1 181 ? -5.158 34.158 3.989 1.00 89.12 181 PRO A O 1
ATOM 1424 N N . THR A 1 182 ? -5.939 35.277 5.778 1.00 88.31 182 THR A N 1
ATOM 1425 C CA . THR A 1 182 ? -6.261 34.100 6.608 1.00 88.31 182 THR A CA 1
ATOM 1426 C C . THR A 1 182 ? -7.059 33.030 5.862 1.00 88.31 182 THR A C 1
ATOM 1428 O O . THR A 1 182 ? -6.657 31.870 5.856 1.00 88.31 182 THR A O 1
ATOM 1431 N N . ARG A 1 183 ? -8.119 33.427 5.146 1.00 88.56 183 ARG A N 1
ATOM 1432 C CA . ARG A 1 183 ? -8.980 32.512 4.374 1.00 88.56 183 ARG A CA 1
ATOM 1433 C C . ARG A 1 183 ? -8.233 31.757 3.274 1.00 88.56 183 ARG A C 1
ATOM 1435 O O . ARG A 1 183 ? -8.419 30.557 3.115 1.00 88.56 183 ARG A O 1
ATOM 1442 N N . ILE A 1 184 ? -7.387 32.455 2.515 1.00 88.50 184 ILE A N 1
ATOM 1443 C CA . ILE A 1 184 ? -6.640 31.859 1.396 1.00 88.50 184 ILE A CA 1
ATOM 1444 C C . ILE A 1 184 ? -5.603 30.873 1.935 1.00 88.50 184 ILE A C 1
ATOM 1446 O O . ILE A 1 184 ? -5.450 29.774 1.413 1.00 88.50 184 ILE A O 1
ATOM 1450 N N . ARG A 1 185 ? -4.916 31.250 3.013 1.00 89.06 185 ARG A N 1
ATOM 1451 C CA . ARG A 1 185 ? -3.881 30.433 3.646 1.00 89.06 185 ARG A CA 1
ATOM 1452 C C . ARG A 1 185 ? -4.419 29.111 4.205 1.00 89.06 185 ARG A C 1
ATOM 1454 O O . ARG A 1 185 ? -3.744 28.093 4.081 1.00 89.06 185 ARG A O 1
ATOM 1461 N N . GLU A 1 186 ? -5.610 29.122 4.802 1.00 89.06 186 GLU A N 1
ATOM 1462 C CA . GLU A 1 186 ? -6.277 27.909 5.298 1.00 89.06 186 GLU A CA 1
ATOM 1463 C C . GLU A 1 186 ? -6.618 26.957 4.145 1.00 89.06 186 GLU A C 1
ATOM 1465 O O . GLU A 1 186 ? -6.158 25.817 4.147 1.00 89.06 186 GLU A O 1
ATOM 1470 N N . ILE A 1 187 ? -7.285 27.458 3.098 1.00 91.31 187 ILE A N 1
ATOM 1471 C CA . ILE A 1 187 ? -7.655 26.661 1.915 1.00 91.31 187 ILE A CA 1
ATOM 1472 C C . ILE A 1 187 ? -6.410 26.063 1.242 1.00 91.31 187 ILE A C 1
ATOM 1474 O O . ILE A 1 187 ? -6.356 24.863 0.976 1.00 91.31 187 ILE A O 1
ATOM 1478 N N . VAL A 1 188 ? -5.380 26.876 0.992 1.00 91.19 188 VAL A N 1
ATOM 1479 C CA . VAL A 1 188 ? -4.145 26.412 0.336 1.00 91.19 188 VAL A CA 1
ATOM 1480 C C . VAL A 1 188 ? -3.425 25.359 1.181 1.00 91.19 188 VAL A C 1
ATOM 1482 O O . VAL A 1 188 ? -2.914 24.384 0.633 1.00 91.19 188 VAL A O 1
ATOM 1485 N N . SER A 1 189 ? -3.401 25.516 2.507 1.00 90.88 189 SER A N 1
ATOM 1486 C CA . SER A 1 189 ? -2.769 24.545 3.400 1.00 90.88 189 SER A CA 1
ATOM 1487 C C . SER A 1 189 ? -3.546 23.229 3.498 1.00 90.88 189 SER A C 1
ATOM 1489 O O . SER A 1 189 ? -2.909 22.189 3.671 1.00 90.88 189 SER A O 1
ATOM 1491 N N . ASP A 1 190 ? -4.877 23.257 3.426 1.00 92.31 190 ASP A N 1
ATOM 1492 C CA . ASP A 1 190 ? -5.718 22.057 3.523 1.00 92.31 190 ASP A CA 1
ATOM 1493 C C . ASP A 1 190 ? -5.645 21.222 2.238 1.00 92.31 190 ASP A C 1
ATOM 1495 O O . ASP A 1 190 ? -5.507 19.999 2.287 1.00 92.31 190 ASP A O 1
ATOM 1499 N N . PHE A 1 191 ? -5.609 21.885 1.077 1.00 94.50 191 PHE A N 1
ATOM 1500 C CA . PHE A 1 191 ? -5.493 21.239 -0.235 1.00 94.50 191 PHE A CA 1
ATOM 1501 C C . PHE A 1 191 ? -4.048 21.095 -0.744 1.00 94.50 191 PHE A C 1
ATOM 1503 O O . PHE A 1 191 ? -3.835 20.651 -1.874 1.00 94.50 191 PHE A O 1
ATOM 1510 N N . ALA A 1 192 ? -3.042 21.416 0.076 1.00 94.31 192 ALA A N 1
ATOM 1511 C CA . ALA A 1 192 ? -1.627 21.470 -0.306 1.00 94.31 192 ALA A CA 1
ATOM 1512 C C . ALA A 1 192 ? -1.128 20.219 -1.051 1.00 94.31 192 ALA A C 1
ATOM 1514 O O . ALA A 1 192 ? -0.419 20.328 -2.052 1.00 94.31 192 ALA A O 1
ATOM 1515 N N . VAL A 1 193 ? -1.504 19.023 -0.583 1.00 94.19 193 VAL A N 1
ATOM 1516 C CA . VAL A 1 193 ? -1.087 17.751 -1.203 1.00 94.19 193 VAL A CA 1
ATOM 1517 C C . VAL A 1 193 ? -1.714 17.586 -2.590 1.00 94.19 193 VAL A C 1
ATOM 1519 O O . VAL A 1 193 ? -1.005 17.278 -3.543 1.00 94.19 193 VAL A O 1
ATOM 1522 N N . ILE A 1 194 ? -3.015 17.858 -2.724 1.00 95.62 194 ILE A N 1
ATOM 1523 C CA . ILE A 1 194 ? -3.749 17.734 -3.994 1.00 95.62 194 ILE A CA 1
ATOM 1524 C C . ILE A 1 194 ? -3.215 18.739 -5.019 1.00 95.62 194 ILE A C 1
ATOM 1526 O O . ILE A 1 194 ? -2.923 18.367 -6.154 1.00 95.62 194 ILE A O 1
ATOM 1530 N N . ILE A 1 195 ? -3.010 19.991 -4.601 1.00 95.25 195 ILE A N 1
ATOM 1531 C CA . ILE A 1 195 ? -2.429 21.046 -5.441 1.00 95.25 195 ILE A CA 1
ATOM 1532 C C . ILE A 1 195 ? -1.021 20.650 -5.912 1.00 95.25 195 ILE A C 1
ATOM 1534 O O . ILE A 1 195 ? -0.695 20.822 -7.084 1.00 95.25 195 ILE A O 1
ATOM 1538 N N . SER A 1 196 ? -0.196 20.071 -5.031 1.00 96.06 196 SER A N 1
ATOM 1539 C CA . SER A 1 196 ? 1.163 19.634 -5.387 1.00 96.06 196 SER A CA 1
ATOM 1540 C C . SER A 1 196 ? 1.165 18.519 -6.434 1.00 96.06 196 SER A C 1
ATOM 1542 O O . SER A 1 196 ? 1.960 18.562 -7.371 1.00 96.06 196 SER A O 1
ATOM 1544 N N . ILE A 1 197 ? 0.261 17.541 -6.298 1.00 95.12 197 ILE A N 1
ATOM 1545 C CA . ILE A 1 197 ? 0.093 16.456 -7.276 1.00 95.12 197 ILE A CA 1
ATOM 1546 C C . ILE A 1 197 ? -0.366 17.030 -8.623 1.00 95.12 197 ILE A C 1
ATOM 1548 O O . ILE A 1 197 ? 0.216 16.698 -9.653 1.00 95.12 197 ILE A O 1
ATOM 1552 N N . ALA A 1 198 ? -1.357 17.925 -8.631 1.00 95.62 198 ALA A N 1
ATOM 1553 C CA . ALA A 1 198 ? -1.864 18.548 -9.855 1.00 95.62 198 ALA A CA 1
ATOM 1554 C C . ALA A 1 198 ? -0.788 19.373 -10.590 1.00 95.62 198 ALA A C 1
ATOM 1556 O O . ALA A 1 198 ? -0.644 19.269 -11.804 1.00 95.62 198 ALA A O 1
ATOM 1557 N N . LEU A 1 199 ? 0.016 20.151 -9.859 1.00 95.62 199 LEU A N 1
ATOM 1558 C CA . LEU A 1 199 ? 1.090 20.957 -10.448 1.00 95.62 199 LEU A CA 1
ATOM 1559 C C . LEU A 1 199 ? 2.213 20.096 -11.038 1.00 95.62 199 LEU A C 1
ATOM 1561 O O . LEU A 1 199 ? 2.673 20.358 -12.146 1.00 95.62 199 LEU A O 1
ATOM 1565 N N . MET A 1 200 ? 2.644 19.055 -10.326 1.00 94.94 200 MET A N 1
ATOM 1566 C CA . MET A 1 200 ? 3.730 18.189 -10.800 1.00 94.94 200 MET A CA 1
ATOM 1567 C C . MET A 1 200 ? 3.287 17.264 -11.937 1.00 94.94 200 MET A C 1
ATOM 1569 O O . MET A 1 200 ? 4.066 17.006 -12.848 1.00 94.94 200 MET A O 1
ATOM 1573 N N . THR A 1 201 ? 2.028 16.823 -11.948 1.00 93.69 201 THR A N 1
ATOM 1574 C CA . THR A 1 201 ? 1.463 16.097 -13.099 1.00 93.69 201 THR A CA 1
ATOM 1575 C C . THR A 1 201 ? 1.316 16.997 -14.326 1.00 93.69 201 THR A C 1
ATOM 1577 O O . THR A 1 201 ? 1.623 16.562 -15.432 1.00 93.69 201 THR A O 1
ATOM 1580 N N . ALA A 1 202 ? 0.937 18.269 -14.158 1.00 94.50 202 ALA A N 1
ATOM 1581 C CA . ALA A 1 202 ? 0.947 19.237 -15.255 1.00 94.50 202 ALA A CA 1
ATOM 1582 C C . ALA A 1 202 ? 2.368 19.482 -15.801 1.00 94.50 202 ALA A C 1
ATOM 1584 O O . ALA A 1 202 ? 2.552 19.560 -17.016 1.00 94.50 202 ALA A O 1
ATOM 1585 N N . ALA A 1 203 ? 3.379 19.544 -14.926 1.00 93.31 203 ALA A N 1
ATOM 1586 C CA . ALA A 1 203 ? 4.780 19.657 -15.332 1.00 93.31 203 ALA A CA 1
ATOM 1587 C C . ALA A 1 203 ? 5.266 18.422 -16.117 1.00 93.31 203 ALA A C 1
ATOM 1589 O O . ALA A 1 203 ? 5.938 18.582 -17.133 1.00 93.31 203 ALA A O 1
ATOM 1590 N N . ASP A 1 204 ? 4.886 17.207 -15.706 1.00 93.19 204 ASP A N 1
ATOM 1591 C CA . ASP A 1 204 ? 5.175 15.968 -16.452 1.00 93.19 204 ASP A CA 1
ATOM 1592 C C . ASP A 1 204 ? 4.570 15.995 -17.865 1.00 93.19 204 ASP A C 1
ATOM 1594 O O . ASP A 1 204 ? 5.254 15.694 -18.843 1.00 93.19 204 ASP A O 1
ATOM 1598 N N . ILE A 1 205 ? 3.315 16.446 -17.991 1.00 91.12 205 ILE A N 1
ATOM 1599 C CA . ILE A 1 205 ? 2.638 16.590 -19.290 1.00 91.12 205 ILE A CA 1
ATOM 1600 C C . ILE A 1 205 ? 3.349 17.620 -20.178 1.00 91.12 205 ILE A C 1
ATOM 1602 O O . ILE A 1 205 ? 3.506 17.374 -21.371 1.00 91.12 205 ILE A O 1
ATOM 1606 N N . TYR A 1 206 ? 3.796 18.746 -19.612 1.00 93.44 206 TYR A N 1
ATOM 1607 C CA . TYR A 1 206 ? 4.511 19.787 -20.357 1.00 93.44 206 TYR A CA 1
ATOM 1608 C C . TYR A 1 206 ? 5.878 19.315 -20.872 1.00 93.44 206 TYR A C 1
ATOM 1610 O O . TYR A 1 206 ? 6.264 19.645 -21.990 1.00 93.44 206 TYR A O 1
ATOM 1618 N N . VAL A 1 207 ? 6.606 18.530 -20.071 1.00 90.50 207 VAL A N 1
ATOM 1619 C CA . VAL A 1 207 ? 7.924 17.990 -20.443 1.00 90.50 207 VAL A CA 1
ATOM 1620 C C . VAL A 1 207 ? 7.802 16.831 -21.444 1.00 90.50 207 VAL A C 1
ATOM 1622 O O . VAL A 1 207 ? 8.706 16.619 -22.248 1.00 90.50 207 VAL A O 1
ATOM 1625 N N . GLY A 1 208 ? 6.685 16.095 -21.440 1.00 82.25 208 GLY A N 1
ATOM 1626 C CA . GLY A 1 208 ? 6.366 15.105 -22.476 1.00 82.25 208 GLY A CA 1
ATOM 1627 C C . GLY A 1 208 ? 7.223 13.833 -22.447 1.00 82.25 208 GLY A C 1
ATOM 1628 O O . GLY A 1 208 ? 7.234 13.078 -23.420 1.00 82.25 208 GLY A O 1
ATOM 1629 N N . ILE A 1 209 ? 7.938 13.566 -21.348 1.00 83.44 209 ILE A N 1
ATOM 1630 C CA . ILE A 1 209 ? 8.719 12.333 -21.170 1.00 83.44 209 ILE A CA 1
ATOM 1631 C C . ILE A 1 209 ? 7.773 11.175 -20.819 1.00 83.44 209 ILE A C 1
ATOM 1633 O O . ILE A 1 209 ? 6.867 11.307 -19.999 1.00 83.44 209 ILE A O 1
ATOM 1637 N N . ASN A 1 210 ? 8.008 10.002 -21.412 1.00 78.44 210 ASN A N 1
ATOM 1638 C CA . ASN A 1 210 ? 7.259 8.775 -21.123 1.00 78.44 210 ASN A CA 1
ATOM 1639 C C . ASN A 1 210 ? 7.652 8.181 -19.756 1.00 78.44 210 ASN A C 1
ATOM 1641 O O . ASN A 1 210 ? 8.372 7.179 -19.688 1.00 78.44 210 ASN A O 1
ATOM 1645 N N . THR A 1 211 ? 7.199 8.817 -18.675 1.00 82.88 211 THR A N 1
ATOM 1646 C CA . THR A 1 211 ? 7.278 8.327 -17.292 1.00 82.88 211 THR A CA 1
ATOM 1647 C C . THR A 1 211 ? 6.275 7.185 -17.048 1.00 82.88 211 THR A C 1
ATOM 1649 O O . THR A 1 211 ? 5.268 7.081 -17.757 1.00 82.88 211 THR A O 1
ATOM 1652 N N . PRO A 1 212 ? 6.533 6.274 -16.086 1.00 81.50 212 PRO A N 1
ATOM 1653 C CA . PRO A 1 212 ? 5.585 5.218 -15.739 1.00 81.50 212 PRO A CA 1
ATOM 1654 C C . PRO A 1 212 ? 4.333 5.826 -15.092 1.00 81.50 212 PRO A C 1
ATOM 1656 O O . PRO A 1 212 ? 4.391 6.394 -14.002 1.00 81.50 212 PRO A O 1
ATOM 1659 N N . LYS A 1 213 ? 3.191 5.704 -15.772 1.00 84.06 213 LYS A N 1
ATOM 1660 C CA . LYS A 1 213 ? 1.893 6.227 -15.319 1.00 84.06 213 LYS A CA 1
ATOM 1661 C C . LYS A 1 213 ? 1.045 5.116 -14.712 1.00 84.06 213 LYS A C 1
ATOM 1663 O O . LYS A 1 213 ? 1.239 3.939 -15.010 1.00 84.06 213 LYS A O 1
ATOM 1668 N N . LEU A 1 214 ? 0.083 5.498 -13.874 1.00 83.75 214 LEU A N 1
ATOM 1669 C CA . LEU A 1 214 ? -0.870 4.559 -13.290 1.00 83.75 214 LEU A CA 1
ATOM 1670 C C . LEU A 1 214 ? -1.704 3.909 -14.404 1.00 83.75 214 LEU A C 1
ATOM 1672 O O . LEU A 1 214 ? -2.470 4.584 -15.089 1.00 83.75 214 LEU A O 1
ATOM 1676 N N . THR A 1 215 ? -1.560 2.598 -14.580 1.00 78.88 215 THR A N 1
ATOM 1677 C CA . THR A 1 215 ? -2.345 1.826 -15.541 1.00 78.88 215 THR A CA 1
ATOM 1678 C C . THR A 1 215 ? -3.671 1.422 -14.906 1.00 78.88 215 THR A C 1
ATOM 1680 O O . THR A 1 215 ? -3.721 0.641 -13.955 1.00 78.88 215 THR A O 1
ATOM 1683 N N . MET A 1 216 ? -4.770 1.975 -15.420 1.00 78.19 216 MET A N 1
ATOM 1684 C CA . MET A 1 216 ? -6.119 1.601 -15.004 1.00 78.19 216 MET A CA 1
ATOM 1685 C C . MET A 1 216 ? -6.762 0.732 -16.096 1.00 78.19 216 MET A C 1
ATOM 1687 O O . MET A 1 216 ? -6.852 1.173 -17.243 1.00 78.19 216 MET A O 1
ATOM 1691 N N . PRO A 1 217 ? -7.168 -0.510 -15.787 1.00 74.69 217 PRO A N 1
ATOM 1692 C CA . PRO A 1 217 ? -7.857 -1.372 -16.743 1.00 74.69 217 PRO A CA 1
ATOM 1693 C C . PRO A 1 217 ? -9.252 -0.825 -17.066 1.00 74.69 217 PRO A C 1
ATOM 1695 O O . PRO A 1 217 ? -9.985 -0.399 -16.178 1.00 74.69 217 PRO A O 1
ATOM 1698 N N . SER A 1 218 ? -9.628 -0.866 -18.344 1.00 78.12 218 SER A N 1
ATOM 1699 C CA . SER A 1 218 ? -10.865 -0.271 -18.867 1.00 78.12 218 SER A CA 1
ATOM 1700 C C . SER A 1 218 ? -12.124 -1.122 -18.666 1.00 78.12 218 SER A C 1
ATOM 1702 O O . SER A 1 218 ? -13.230 -0.632 -18.886 1.00 78.12 218 SER A O 1
ATOM 1704 N N . THR A 1 219 ? -11.986 -2.387 -18.262 1.00 76.81 219 THR A N 1
ATOM 1705 C CA . THR A 1 219 ? -13.110 -3.316 -18.073 1.00 76.81 219 THR A CA 1
ATOM 1706 C C . THR A 1 219 ? -12.997 -4.037 -16.738 1.00 76.81 219 THR A C 1
ATOM 1708 O O . THR A 1 219 ? -11.925 -4.508 -16.379 1.00 76.81 219 THR A O 1
ATOM 1711 N N . PHE A 1 220 ? -14.106 -4.138 -15.998 1.00 70.75 220 PHE A N 1
ATOM 1712 C CA . PHE A 1 220 ? -14.172 -4.906 -14.753 1.00 70.75 220 PHE A CA 1
ATOM 1713 C C . PHE A 1 220 ? -14.298 -6.397 -15.064 1.00 70.75 220 PHE A C 1
ATOM 1715 O O . PHE A 1 220 ? -15.400 -6.942 -15.107 1.00 70.75 220 PHE A O 1
ATOM 1722 N N . THR A 1 221 ? -13.169 -7.059 -15.293 1.00 72.75 221 THR A N 1
ATOM 1723 C CA . THR A 1 221 ? -13.123 -8.514 -15.453 1.00 72.75 221 THR A CA 1
ATOM 1724 C C . THR A 1 221 ? -12.525 -9.177 -14.212 1.00 72.75 221 THR A C 1
ATOM 1726 O O . THR A 1 221 ? -11.613 -8.610 -13.595 1.00 72.75 221 THR A O 1
ATOM 1729 N N . PRO A 1 222 ? -13.005 -10.375 -13.832 1.00 73.56 222 PRO A N 1
ATOM 1730 C CA . PRO A 1 222 ? -12.311 -11.199 -12.852 1.00 73.56 222 PRO A CA 1
ATOM 1731 C C . PRO A 1 222 ? -10.907 -11.546 -13.359 1.00 73.56 222 PRO A C 1
ATOM 1733 O O . PRO A 1 222 ? -10.615 -11.440 -14.552 1.00 73.56 222 PRO A O 1
ATOM 1736 N N . THR A 1 223 ? -10.039 -11.970 -12.443 1.00 69.75 223 THR A N 1
ATOM 1737 C CA . THR A 1 223 ? -8.613 -12.238 -12.707 1.00 69.75 223 THR A CA 1
ATOM 1738 C C . THR A 1 223 ? -8.376 -13.231 -13.859 1.00 69.75 223 THR A C 1
ATOM 1740 O O . THR A 1 223 ? -7.319 -13.191 -14.480 1.00 69.75 223 THR A O 1
ATOM 1743 N N . TYR A 1 224 ? -9.361 -14.075 -14.200 1.00 69.44 224 TYR A N 1
ATOM 1744 C CA . TYR A 1 224 ? -9.291 -15.024 -15.314 1.00 69.44 224 TYR A CA 1
ATOM 1745 C C . TYR A 1 224 ? -10.496 -14.903 -16.262 1.00 69.44 224 TYR A C 1
ATOM 1747 O O . TYR A 1 224 ? -11.649 -14.856 -15.819 1.00 69.44 224 TYR A O 1
ATOM 1755 N N . SER A 1 225 ? -10.240 -14.894 -17.574 1.00 56.81 225 SER A N 1
ATOM 1756 C CA . SER A 1 225 ? -11.270 -14.856 -18.618 1.00 56.81 225 SER A CA 1
ATOM 1757 C C . SER A 1 225 ? -12.058 -16.172 -18.637 1.00 56.81 225 SER A C 1
ATOM 1759 O O . SER A 1 225 ? -11.541 -17.196 -19.071 1.00 56.81 225 SER A O 1
ATOM 1761 N N . GLY A 1 226 ? -13.300 -16.147 -18.143 1.00 67.00 226 GLY A N 1
ATOM 1762 C CA . GLY A 1 226 ? -14.197 -17.314 -18.078 1.00 67.00 226 GLY A CA 1
ATOM 1763 C C . GLY A 1 226 ? -14.683 -17.681 -16.671 1.00 67.00 226 GLY A C 1
ATOM 1764 O O . GLY A 1 226 ? -15.514 -18.573 -16.526 1.00 67.00 226 GLY A O 1
ATOM 1765 N N . ARG A 1 227 ? -14.206 -16.990 -15.629 1.00 74.06 227 ARG A N 1
ATOM 1766 C CA . ARG A 1 227 ? -14.615 -17.229 -14.238 1.00 74.06 227 ARG A CA 1
ATOM 1767 C C . ARG A 1 227 ? -15.830 -16.376 -13.842 1.00 74.06 227 ARG A C 1
ATOM 1769 O O . ARG A 1 227 ? -15.905 -15.202 -14.190 1.00 74.06 227 ARG A O 1
ATOM 1776 N N . GLY A 1 228 ? -16.755 -16.946 -13.066 1.00 76.62 228 GLY A N 1
ATOM 1777 C CA . GLY A 1 228 ? -17.822 -16.199 -12.389 1.00 76.62 228 GLY A CA 1
ATOM 1778 C C . GLY A 1 228 ? -17.348 -15.489 -11.110 1.00 76.62 228 GLY A C 1
ATOM 1779 O O . GLY A 1 228 ? -16.324 -15.838 -10.523 1.00 76.62 228 GLY A O 1
ATOM 1780 N N . TRP A 1 229 ? -18.113 -14.499 -10.641 1.00 77.88 229 TRP A N 1
ATOM 1781 C CA . TRP A 1 229 ? -17.833 -13.810 -9.369 1.00 77.88 229 TRP A CA 1
ATOM 1782 C C . TRP A 1 229 ? -18.024 -14.716 -8.149 1.00 77.88 229 TRP A C 1
ATOM 1784 O O . TRP A 1 229 ? -17.325 -14.564 -7.150 1.00 77.88 229 TRP A O 1
ATOM 1794 N N . PHE A 1 230 ? -18.951 -15.670 -8.240 1.00 80.88 230 PHE A N 1
ATOM 1795 C CA . PHE A 1 230 ? -19.198 -16.640 -7.185 1.00 80.88 230 PHE A CA 1
ATOM 1796 C C . PHE A 1 230 ? -18.222 -17.814 -7.285 1.00 80.88 230 PHE A C 1
ATOM 1798 O O . PHE A 1 230 ? -18.022 -18.382 -8.360 1.00 80.88 230 PHE A O 1
ATOM 1805 N N . ILE A 1 231 ? -17.620 -18.166 -6.153 1.00 83.12 231 ILE A N 1
ATOM 1806 C CA . ILE A 1 231 ? -16.588 -19.196 -6.045 1.00 83.12 231 ILE A CA 1
ATOM 1807 C C . ILE A 1 231 ? -17.239 -20.431 -5.421 1.00 83.12 231 ILE A C 1
ATOM 1809 O O . ILE A 1 231 ? -17.816 -20.311 -4.337 1.00 83.12 231 ILE A O 1
ATOM 1813 N N . PRO A 1 232 ? -17.169 -21.615 -6.054 1.00 83.00 232 PRO A N 1
ATOM 1814 C CA . PRO A 1 232 ? -17.668 -22.828 -5.427 1.00 83.00 232 PRO A CA 1
ATOM 1815 C C . PRO A 1 232 ? -16.849 -23.129 -4.156 1.00 83.00 232 PRO A C 1
ATOM 1817 O O . PRO A 1 232 ? -15.616 -23.128 -4.211 1.00 83.00 232 PRO A O 1
ATOM 1820 N N . PRO A 1 233 ? -17.495 -23.420 -3.012 1.00 77.19 233 PRO A N 1
ATOM 1821 C CA . PRO A 1 233 ? -16.802 -23.552 -1.730 1.00 77.19 233 PRO A CA 1
ATOM 1822 C C . PRO A 1 233 ? -15.811 -24.720 -1.703 1.00 77.19 233 PRO A C 1
ATOM 1824 O O . PRO A 1 233 ? -14.764 -24.610 -1.080 1.00 77.19 233 PRO A O 1
ATOM 1827 N N . PHE A 1 234 ? -16.097 -25.822 -2.397 1.00 75.25 234 PHE A N 1
ATOM 1828 C CA . PHE A 1 234 ? -15.219 -26.996 -2.403 1.00 75.25 234 PHE A CA 1
ATOM 1829 C C . PHE A 1 234 ? -14.497 -27.240 -3.729 1.00 75.25 234 PHE A C 1
ATOM 1831 O O . PHE A 1 234 ? -13.562 -28.023 -3.722 1.00 75.25 234 PHE A O 1
ATOM 1838 N N . GLY A 1 235 ? -14.850 -26.552 -4.825 1.00 74.88 235 GLY A N 1
ATOM 1839 C CA . GLY A 1 235 ? -14.135 -26.632 -6.111 1.00 74.88 235 GLY A CA 1
ATOM 1840 C C . GLY A 1 235 ? -13.627 -28.043 -6.455 1.00 74.88 235 GLY A C 1
ATOM 1841 O O . GLY A 1 235 ? -14.409 -28.990 -6.523 1.00 74.88 235 GLY A O 1
ATOM 1842 N N . SER A 1 236 ? -12.307 -28.169 -6.619 1.00 74.06 236 SER A N 1
ATOM 1843 C CA . SER A 1 236 ? -11.552 -29.430 -6.735 1.00 74.06 236 SER A CA 1
ATOM 1844 C C . SER A 1 236 ? -10.875 -29.872 -5.428 1.00 74.06 236 SER A C 1
ATOM 1846 O O . SER A 1 236 ? -10.109 -30.835 -5.420 1.00 74.06 236 SER A O 1
ATOM 1848 N N . ASN A 1 237 ? -11.113 -29.158 -4.329 1.00 82.25 237 ASN A N 1
ATOM 1849 C CA . ASN A 1 237 ? -10.426 -29.356 -3.065 1.00 82.25 237 ASN A CA 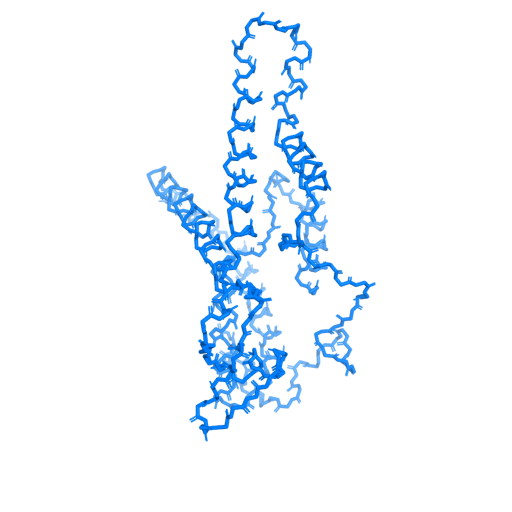1
ATOM 1850 C C . ASN A 1 237 ? -11.082 -30.458 -2.221 1.00 82.25 237 ASN A C 1
ATOM 1852 O O . ASN A 1 237 ? -12.308 -30.511 -2.094 1.00 82.25 237 ASN A O 1
ATOM 1856 N N . PRO A 1 238 ? -10.277 -31.308 -1.564 1.00 82.88 238 PRO A N 1
ATOM 1857 C CA . PRO A 1 238 ? -10.786 -32.277 -0.605 1.00 82.88 238 PRO A CA 1
ATOM 1858 C C . PRO A 1 238 ? -11.502 -31.608 0.573 1.00 82.88 238 PRO A C 1
ATOM 1860 O O . PRO A 1 238 ? -11.111 -30.533 1.026 1.00 82.88 238 PRO A O 1
ATOM 1863 N N . TYR A 1 239 ? -12.495 -32.284 1.152 1.00 83.31 239 TYR A N 1
ATOM 1864 C CA . TYR A 1 239 ? -13.308 -31.746 2.256 1.00 83.31 239 TYR A CA 1
ATOM 1865 C C . TYR A 1 239 ? -12.491 -31.383 3.505 1.00 83.31 239 TYR A C 1
ATOM 1867 O O . TYR A 1 239 ? -12.876 -30.491 4.256 1.00 83.31 239 TYR A O 1
ATOM 1875 N N . TYR A 1 240 ? -11.346 -32.042 3.713 1.00 84.31 240 TYR A N 1
ATOM 1876 C CA . TYR A 1 240 ? -10.446 -31.764 4.834 1.00 84.31 240 TYR A CA 1
ATOM 1877 C C . TYR A 1 240 ? -9.731 -30.408 4.717 1.00 84.31 240 TYR A C 1
ATOM 1879 O O . TYR A 1 240 ? -9.180 -29.928 5.701 1.00 84.31 240 TYR A O 1
ATOM 1887 N N . THR A 1 241 ? -9.757 -29.756 3.552 1.00 82.31 241 THR A N 1
ATOM 1888 C CA . THR A 1 241 ? -9.189 -28.406 3.392 1.00 82.31 241 THR A CA 1
ATOM 1889 C C . THR A 1 241 ? -9.973 -27.351 4.172 1.00 82.31 241 THR A C 1
ATOM 1891 O O . THR A 1 241 ? -9.383 -26.374 4.620 1.00 82.31 241 THR A O 1
ATOM 1894 N N . ALA A 1 242 ? -11.273 -27.569 4.411 1.00 82.62 242 ALA A N 1
ATOM 1895 C CA . ALA A 1 242 ? -12.101 -26.663 5.201 1.00 82.62 242 ALA A CA 1
ATOM 1896 C C . ALA A 1 242 ? -11.641 -26.562 6.669 1.00 82.62 242 ALA A C 1
ATOM 1898 O O . ALA A 1 242 ? -11.391 -25.445 7.104 1.00 82.62 242 ALA A O 1
ATOM 1899 N N . PRO A 1 243 ? -11.478 -27.654 7.445 1.00 85.81 243 PRO A N 1
ATOM 1900 C CA . PRO A 1 243 ? -10.961 -27.560 8.813 1.00 85.81 243 PRO A CA 1
ATOM 1901 C C . PRO A 1 243 ? -9.472 -27.197 8.889 1.00 85.81 243 PRO A C 1
ATOM 1903 O O . PRO A 1 243 ? -9.065 -26.619 9.885 1.00 85.81 243 PRO A O 1
ATOM 1906 N N . ILE A 1 244 ? -8.662 -27.501 7.866 1.00 86.31 244 ILE A N 1
ATOM 1907 C CA . ILE A 1 244 ? -7.245 -27.082 7.819 1.00 86.31 244 ILE A CA 1
ATOM 1908 C C . ILE A 1 244 ? -7.105 -25.564 7.637 1.00 86.31 244 ILE A C 1
ATOM 1910 O O . ILE A 1 244 ? -6.098 -24.989 8.031 1.00 86.31 244 ILE A O 1
ATOM 1914 N N . ALA A 1 245 ? -8.100 -24.912 7.033 1.00 83.62 245 ALA A N 1
ATOM 1915 C CA . ALA A 1 245 ? -8.106 -23.465 6.845 1.00 83.62 245 ALA A CA 1
ATOM 1916 C C . ALA A 1 245 ? -8.437 -22.661 8.121 1.00 83.62 245 ALA A C 1
ATOM 1918 O O . ALA A 1 245 ? -8.368 -21.433 8.063 1.00 83.62 245 ALA A O 1
ATOM 1919 N N . ALA A 1 246 ? -8.857 -23.323 9.207 1.00 82.12 246 ALA A N 1
ATOM 1920 C CA . ALA A 1 246 ? -9.146 -22.708 10.507 1.00 82.12 246 ALA A CA 1
ATOM 1921 C C . ALA A 1 246 ? -7.860 -22.497 11.313 1.00 82.12 246 ALA A C 1
ATOM 1923 O O . ALA A 1 246 ? -7.712 -21.396 11.885 1.00 82.12 246 ALA A O 1
#

Radius of gyration: 25.25 Å; Cα contacts (8 Å, |Δi|>4): 179; chains: 1; bounding box: 51×69×63 Å

Nearest PDB structures (foldseek):
  7v0k-assembly1_P  TM=8.839E-01  e=1.351E-10  Homo sapiens
  8crr-assembly1_C  TM=8.758E-01  e=5.377E-10  Homo sapiens
  7tvz-assembly1_A  TM=8.688E-01  e=4.792E-10  Homo sapiens
  8csl-assembly1_Z  TM=8.591E-01  e=1.605E-09  Homo sapiens
  8tel-assembly1_A  TM=7.922E-01  e=6.391E-06  Arabidopsis thaliana

Solvent-accessible surface area (backbone atoms only — not comparable to full-atom values): 14470 Å² total; per-residue (Å²): 106,67,68,59,56,50,39,51,54,53,40,55,55,44,53,75,71,47,96,61,61,86,66,82,74,70,92,51,72,69,56,53,54,50,51,51,53,53,46,54,52,20,62,76,73,71,42,54,48,68,30,50,54,51,36,34,53,51,38,52,51,52,51,52,50,52,42,60,76,67,53,53,69,66,60,58,75,74,63,46,71,68,58,52,55,51,49,54,50,50,55,52,49,50,54,54,50,49,53,52,52,56,56,55,58,48,59,80,71,58,55,69,47,69,66,94,44,71,49,35,25,41,33,91,86,74,52,74,43,79,54,67,72,63,27,66,75,63,73,33,49,82,49,48,97,9,58,41,76,50,57,63,50,51,54,51,51,50,51,49,53,55,48,32,52,51,45,22,50,52,36,42,53,42,58,80,47,85,89,55,59,69,72,60,32,51,53,46,30,74,42,14,59,62,53,22,51,52,52,47,52,52,49,46,61,73,70,63,65,88,56,94,69,91,84,74,82,92,65,99,62,63,100,49,97,88,62,71,94,74,74,58,74,50,76,90,43,61,79,67,54,54,71,71,39,99